Protein AF-0000000087746561 (afdb_homodimer)

Sequence (264 aa):
MKYSIEQRKELARRLRAEGRNCCQSVAMAFDDVTGLDGETVGRLAEGFGSGFGGRQEVCGAVSGTTMICGVAYAGMDRKDIYGKVKAAMGAFEQLEGSCSCRDLKGPGRKPCLELITDAVEILHRQLEADGRMKYSIEQRKELARRLRAEGRNCCQSVAMAFDDVTGLDGETVGRLAEGFGSGFGGRQEVCGAVSGTTMICGVAYAGMDRKDIYGKVKAAMGAFEQLEGSCSCRDLKGPGRKPCLELITDAVEILHRQLEADGR

Foldseek 3Di:
DPDDLVRLLVQLVVCVVVPQALLLSQQLSCCVQQVDDSVVSRVVLRCQHLHRNVPQAFHSLLVNLLVSLCRNVPPDDPVVSVVLSCQLLVVLCVVQVDRGRVVQPDPPHDDSSVSSSVSNNSSVVSSVVVVD/DPDDLVRLLVQLVVCVVVPQALLLSQQLSCCVQQVDDSVVSRVVLRCQHLHRNVPQAFHSLLVNLLVSLCRNVPPDDPVVSVVLSCQLLVVLCVVQVDRGRVVQPDPPHDDSSVSSSVSNNSSVVSSVVVVD

Secondary structure (DSSP, 8-state):
--S-HHHHHHHHHHHHHTT--HHHHHHHTTHHHH---HHHHHHHHGGGTTSSTTS--B-HHHHHHHHHHHHHTTTS-HHHHHHHHHHHHHHHHHHHS-SBHHHHTSTTPPPHHHHHHHHHHHHHHHHHHTT-/--S-HHHHHHHHHHHHHTT--HHHHHHHTTHHHH---HHHHHHHHGGGTTSSTTS--B-HHHHHHHHHHHHHTTTS-HHHHHHHHHHHHHHHHHHHS-SBHHHHTSTTPPPHHHHHHHHHHHHHHHHHHTT-

Structure (mmCIF, N/CA/C/O backbone):
data_AF-0000000087746561-model_v1
#
loop_
_entity.id
_entity.type
_entity.pdbx_description
1 polymer 'C_GCAxxG_C_C family protein'
#
loop_
_atom_site.group_PDB
_atom_site.id
_atom_site.type_symbol
_atom_site.label_atom_id
_atom_site.label_alt_id
_atom_site.label_comp_id
_atom_site.label_asym_id
_atom_site.label_entity_id
_atom_site.label_seq_id
_atom_site.pdbx_PDB_ins_code
_atom_site.Cartn_x
_atom_site.Cartn_y
_atom_site.Cartn_z
_atom_site.occupancy
_atom_site.B_iso_or_equiv
_atom_site.auth_seq_id
_atom_site.auth_comp_id
_atom_site.auth_asym_id
_atom_site.auth_atom_id
_atom_site.pdbx_PDB_model_num
ATOM 1 N N . MET A 1 1 ? 8.812 -22.344 1.619 1 88.44 1 MET A N 1
ATOM 2 C CA . MET A 1 1 ? 7.445 -21.875 1.815 1 88.44 1 MET A CA 1
ATOM 3 C C . MET A 1 1 ? 6.516 -23.031 2.16 1 88.44 1 MET A C 1
ATOM 5 O O . MET A 1 1 ? 6.652 -24.125 1.614 1 88.44 1 MET A O 1
ATOM 9 N N . LYS A 1 2 ? 5.59 -22.719 3.055 1 92.94 2 LYS A N 1
ATOM 10 C CA . LYS A 1 2 ? 4.715 -23.719 3.654 1 92.94 2 LYS A CA 1
ATOM 11 C C . LYS A 1 2 ? 3.615 -24.141 2.686 1 92.94 2 LYS A C 1
ATOM 13 O O . LYS A 1 2 ? 3.133 -25.281 2.736 1 92.94 2 LYS A O 1
ATOM 18 N N . TYR A 1 3 ? 3.283 -23.328 1.756 1 97.12 3 TYR A N 1
ATOM 19 C CA . TYR A 1 3 ? 2.107 -23.547 0.92 1 97.12 3 TYR A CA 1
ATOM 20 C C . TYR A 1 3 ? 2.496 -23.656 -0.548 1 97.12 3 TYR A C 1
ATOM 22 O O . TYR A 1 3 ? 3.393 -22.953 -1.019 1 97.12 3 TYR A O 1
ATOM 30 N N . SER A 1 4 ? 1.84 -24.609 -1.217 1 97.94 4 SER A N 1
ATOM 31 C CA . SER A 1 4 ? 1.933 -24.625 -2.674 1 97.94 4 SER A CA 1
ATOM 32 C C . SER A 1 4 ? 1.215 -23.422 -3.279 1 97.94 4 SER A C 1
ATOM 34 O O . SER A 1 4 ? 0.51 -22.688 -2.578 1 97.94 4 SER A O 1
ATOM 36 N N . ILE A 1 5 ? 1.445 -23.266 -4.59 1 98.62 5 ILE A N 1
ATOM 37 C CA . ILE A 1 5 ? 0.766 -22.188 -5.301 1 98.62 5 ILE A CA 1
ATOM 38 C C . ILE A 1 5 ? -0.746 -22.375 -5.184 1 98.62 5 ILE A C 1
ATOM 40 O O . ILE A 1 5 ? -1.468 -21.422 -4.871 1 98.62 5 ILE A O 1
ATOM 44 N N . GLU A 1 6 ? -1.213 -23.578 -5.355 1 98.5 6 GLU A N 1
ATOM 45 C CA . GLU A 1 6 ? -2.65 -23.812 -5.344 1 98.5 6 GLU A CA 1
ATOM 46 C C . GLU A 1 6 ? -3.234 -23.609 -3.947 1 98.5 6 GLU A C 1
ATOM 48 O O . GLU A 1 6 ? -4.352 -23.109 -3.805 1 98.5 6 GLU A O 1
ATOM 53 N N . GLN A 1 7 ? -2.549 -24.031 -2.92 1 98.62 7 GLN A N 1
ATOM 54 C CA . GLN A 1 7 ? -3 -23.828 -1.55 1 98.62 7 GLN A CA 1
ATOM 55 C C . GLN A 1 7 ? -3.107 -22.328 -1.233 1 98.62 7 GLN A C 1
ATOM 57 O O . GLN A 1 7 ? -4.047 -21.906 -0.56 1 98.62 7 GLN A O 1
ATOM 62 N N . ARG A 1 8 ? -2.166 -21.578 -1.716 1 98.56 8 ARG A N 1
ATOM 63 C CA . ARG A 1 8 ? -2.168 -20.141 -1.49 1 98.56 8 ARG A CA 1
ATOM 64 C C . ARG A 1 8 ? -3.314 -19.469 -2.242 1 98.56 8 ARG A C 1
ATOM 66 O O . ARG A 1 8 ? -3.961 -18.562 -1.716 1 98.56 8 ARG A O 1
ATOM 73 N N . LYS A 1 9 ? -3.482 -19.875 -3.486 1 98.88 9 LYS A N 1
ATOM 74 C CA . LYS A 1 9 ? -4.613 -19.375 -4.258 1 98.88 9 LYS A CA 1
ATOM 75 C C . LYS A 1 9 ? -5.934 -19.672 -3.555 1 98.88 9 LYS A C 1
ATOM 77 O O . LYS A 1 9 ? -6.832 -18.828 -3.527 1 98.88 9 LYS A O 1
ATOM 82 N N . GLU A 1 10 ? -6.055 -20.875 -2.994 1 98.81 10 GLU A N 1
ATOM 83 C CA . GLU A 1 10 ? -7.273 -21.25 -2.287 1 98.81 10 GLU A CA 1
ATOM 84 C C . GLU A 1 10 ? -7.492 -20.375 -1.056 1 98.81 10 GLU A C 1
ATOM 86 O O . GLU A 1 10 ? -8.625 -19.984 -0.759 1 98.81 10 GLU A O 1
ATOM 91 N N . LEU A 1 11 ? -6.418 -20.141 -0.337 1 98.62 11 LEU A N 1
ATOM 92 C CA . LEU A 1 11 ? -6.516 -19.234 0.804 1 98.62 11 LEU A CA 1
ATOM 93 C C . LEU A 1 11 ? -6.984 -17.859 0.364 1 98.62 11 LEU A C 1
ATOM 95 O O . LEU A 1 11 ? -7.855 -17.25 0.998 1 98.62 11 LEU A O 1
ATOM 99 N N . ALA A 1 12 ? -6.43 -17.328 -0.741 1 98.88 12 ALA A N 1
ATOM 100 C CA . ALA A 1 12 ? -6.82 -16.016 -1.251 1 98.88 12 ALA A CA 1
ATOM 101 C C . ALA A 1 12 ? -8.289 -16 -1.662 1 98.88 12 ALA A C 1
ATOM 103 O O . ALA A 1 12 ? -9 -15.023 -1.413 1 98.88 12 ALA A O 1
ATOM 104 N N . ARG A 1 13 ? -8.742 -17.094 -2.299 1 98.88 13 ARG A N 1
ATOM 105 C CA . ARG A 1 13 ? -10.141 -17.219 -2.684 1 98.88 13 ARG A CA 1
ATOM 106 C C . ARG A 1 13 ? -11.047 -17.188 -1.459 1 98.88 13 ARG A C 1
ATOM 108 O O . ARG A 1 13 ? -12.109 -16.562 -1.473 1 98.88 13 ARG A O 1
ATOM 115 N N . ARG A 1 14 ? -10.68 -17.922 -0.422 1 98.81 14 ARG A N 1
ATOM 116 C CA . ARG A 1 14 ? -11.461 -17.969 0.808 1 98.81 14 ARG A CA 1
ATOM 117 C C . ARG A 1 14 ? -11.531 -16.594 1.469 1 98.81 14 ARG A C 1
ATOM 119 O O . ARG A 1 14 ? -12.602 -16.172 1.917 1 98.81 14 ARG A O 1
ATOM 126 N N . LEU A 1 15 ? -10.43 -15.922 1.504 1 98.81 15 LEU A N 1
ATOM 127 C CA . LEU A 1 15 ? -10.383 -14.586 2.078 1 98.81 15 LEU A CA 1
ATOM 128 C C . LEU A 1 15 ? -11.305 -13.633 1.322 1 98.81 15 LEU A C 1
ATOM 130 O O . LEU A 1 15 ? -12.062 -12.883 1.935 1 98.81 15 LEU A O 1
ATOM 134 N N . ARG A 1 16 ? -11.227 -13.766 -0.029 1 98.88 16 ARG A N 1
ATOM 135 C CA . ARG A 1 16 ? -12.102 -12.945 -0.864 1 98.88 16 ARG A CA 1
ATOM 136 C C . ARG A 1 16 ? -13.57 -13.266 -0.6 1 98.88 16 ARG A C 1
ATOM 138 O O . ARG A 1 16 ? -14.398 -12.359 -0.502 1 98.88 16 ARG A O 1
ATOM 145 N N . ALA A 1 17 ? -13.867 -14.492 -0.424 1 98.69 17 ALA A N 1
ATOM 146 C CA . ALA A 1 17 ? -15.234 -14.938 -0.16 1 98.69 17 ALA A CA 1
ATOM 147 C C . ALA A 1 17 ? -15.711 -14.461 1.209 1 98.69 17 ALA A C 1
ATOM 149 O O . ALA A 1 17 ? -16.906 -14.211 1.407 1 98.69 17 ALA A O 1
ATOM 150 N N . GLU A 1 18 ? -14.82 -14.289 2.1 1 98.25 18 GLU A N 1
ATOM 151 C CA . GLU A 1 18 ? -15.133 -13.859 3.459 1 98.25 18 GLU A CA 1
ATOM 152 C C . GLU A 1 18 ? -15.242 -12.336 3.543 1 98.25 18 GLU A C 1
ATOM 154 O O . GLU A 1 18 ? -15.445 -11.781 4.625 1 98.25 18 GLU A O 1
ATOM 159 N N . GLY A 1 19 ? -14.969 -11.641 2.455 1 97.94 19 GLY A N 1
ATOM 160 C CA . GLY A 1 19 ? -15.227 -10.211 2.42 1 97.94 19 GLY A CA 1
ATOM 161 C C . GLY A 1 19 ? -13.961 -9.375 2.357 1 97.94 19 GLY A C 1
ATOM 162 O O . GLY A 1 19 ? -14.023 -8.141 2.344 1 97.94 19 GLY A O 1
ATOM 163 N N . ARG A 1 20 ? -12.82 -10.016 2.256 1 98.69 20 ARG A N 1
ATOM 164 C CA . ARG A 1 20 ? -11.57 -9.273 2.121 1 98.69 20 ARG A CA 1
ATOM 165 C C . ARG A 1 20 ? -11.422 -8.711 0.71 1 98.69 20 ARG A C 1
ATOM 167 O O . ARG A 1 20 ? -11.883 -9.32 -0.258 1 98.69 20 ARG A O 1
ATOM 174 N N . ASN A 1 21 ? -10.828 -7.512 0.591 1 98.75 21 ASN A N 1
ATOM 175 C CA . ASN A 1 21 ? -10.617 -6.945 -0.737 1 98.75 21 ASN A CA 1
ATOM 176 C C . ASN A 1 21 ? -9.406 -7.566 -1.427 1 98.75 21 ASN A C 1
ATOM 178 O O . ASN A 1 21 ? -8.773 -8.469 -0.882 1 98.75 21 ASN A O 1
ATOM 182 N N . CYS A 1 22 ? -9.141 -7.086 -2.621 1 98.88 22 CYS A N 1
ATOM 183 C CA . CYS A 1 22 ? -8.102 -7.668 -3.465 1 98.88 22 CYS A CA 1
ATOM 184 C C . CYS A 1 22 ? -6.73 -7.551 -2.807 1 98.88 22 CYS A C 1
ATOM 186 O O . CYS A 1 22 ? -5.941 -8.492 -2.834 1 98.88 22 CYS A O 1
ATOM 188 N N . CYS A 1 23 ? -6.363 -6.426 -2.256 1 98.94 23 CYS A N 1
ATOM 189 C CA . CYS A 1 23 ? -5.074 -6.246 -1.596 1 98.94 23 CYS A CA 1
ATOM 190 C C . CYS A 1 23 ? -4.957 -7.156 -0.376 1 98.94 23 CYS A C 1
ATOM 192 O O . CYS A 1 23 ? -3.943 -7.832 -0.197 1 98.94 23 CYS A O 1
ATOM 194 N N . GLN A 1 24 ? -5.992 -7.164 0.502 1 98.88 24 GLN A N 1
ATOM 195 C CA . GLN A 1 24 ? -6.031 -8.016 1.687 1 98.88 24 GLN A CA 1
ATOM 196 C C . GLN A 1 24 ? -5.863 -9.484 1.314 1 98.88 24 GLN A C 1
ATOM 198 O O . GLN A 1 24 ? -5.066 -10.203 1.925 1 98.88 24 GLN A O 1
ATOM 203 N N . SER A 1 25 ? -6.59 -9.891 0.298 1 98.94 25 SER A N 1
ATOM 204 C CA . SER A 1 25 ? -6.598 -11.297 -0.098 1 98.94 25 SER A CA 1
ATOM 205 C C . SER A 1 25 ? -5.207 -11.766 -0.509 1 98.94 25 SER A C 1
ATOM 207 O O . SER A 1 25 ? -4.777 -12.859 -0.132 1 98.94 25 SER A O 1
ATOM 209 N N . VAL A 1 26 ? -4.484 -10.93 -1.229 1 98.94 26 VAL A N 1
ATOM 210 C CA . VAL A 1 26 ? -3.137 -11.289 -1.653 1 98.94 26 VAL A CA 1
ATOM 211 C C . VAL A 1 26 ? -2.188 -11.242 -0.457 1 98.94 26 VAL A C 1
ATOM 213 O O . VAL A 1 26 ? -1.485 -12.211 -0.175 1 98.94 26 VAL A O 1
ATOM 216 N N . ALA A 1 27 ? -2.182 -10.156 0.275 1 98.94 27 ALA A N 1
ATOM 217 C CA . ALA A 1 27 ? -1.201 -9.953 1.339 1 98.94 27 ALA A CA 1
ATOM 218 C C . ALA A 1 27 ? -1.35 -11.016 2.428 1 98.94 27 ALA A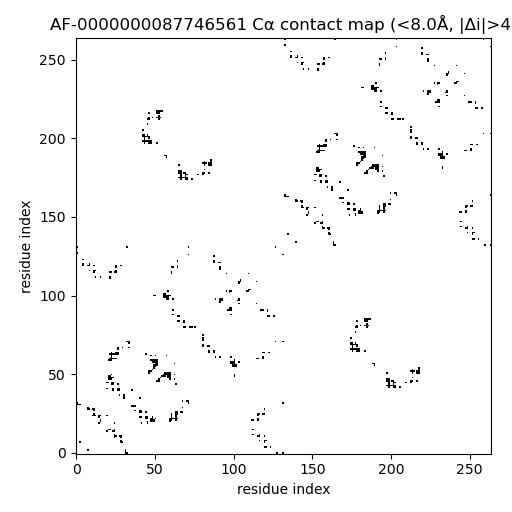 C 1
ATOM 220 O O . ALA A 1 27 ? -0.357 -11.578 2.891 1 98.94 27 ALA A O 1
ATOM 221 N N . MET A 1 28 ? -2.578 -11.32 2.793 1 98.75 28 MET A N 1
ATOM 222 C CA . MET A 1 28 ? -2.838 -12.242 3.896 1 98.75 28 MET A CA 1
ATOM 223 C C . MET A 1 28 ? -2.594 -13.68 3.471 1 98.75 28 MET A C 1
ATOM 225 O O . MET A 1 28 ? -2.443 -14.57 4.316 1 98.75 28 MET A O 1
ATOM 229 N N . ALA A 1 29 ? -2.537 -13.922 2.182 1 98.75 29 ALA A N 1
ATOM 230 C CA . ALA A 1 29 ? -2.287 -15.273 1.677 1 98.75 29 ALA A CA 1
ATOM 231 C C . ALA A 1 29 ? -0.814 -15.648 1.823 1 98.75 29 ALA A C 1
ATOM 233 O O . ALA A 1 29 ? -0.433 -16.797 1.578 1 98.75 29 ALA A O 1
ATOM 234 N N . PHE A 1 30 ? 0.018 -14.719 2.252 1 98.56 30 PHE A N 1
ATOM 235 C CA . PHE A 1 30 ? 1.444 -14.977 2.414 1 98.56 30 PHE A CA 1
ATOM 236 C C . PHE A 1 30 ? 1.845 -14.891 3.883 1 98.56 30 PHE A C 1
ATOM 238 O O . PHE A 1 30 ? 2.943 -14.438 4.207 1 98.56 30 PHE A O 1
ATOM 245 N N . ASP A 1 31 ? 0.984 -15.305 4.773 1 96.44 31 ASP A N 1
ATOM 246 C CA . ASP A 1 31 ? 1.188 -15.25 6.215 1 96.44 31 ASP A CA 1
ATOM 247 C C . ASP A 1 31 ? 2.416 -16.062 6.629 1 96.44 31 ASP A C 1
ATOM 249 O O . ASP A 1 31 ? 3.164 -15.648 7.52 1 96.44 31 ASP A O 1
ATOM 253 N N . ASP A 1 32 ? 2.662 -17.156 5.949 1 96.06 32 ASP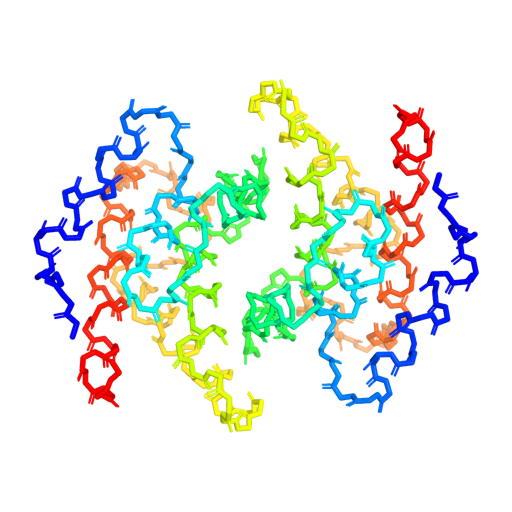 A N 1
ATOM 254 C CA . ASP A 1 32 ? 3.789 -18.031 6.281 1 96.06 32 ASP A CA 1
ATOM 255 C C . ASP A 1 32 ? 5.117 -17.344 5.941 1 96.06 32 ASP A C 1
ATOM 257 O O . ASP A 1 32 ? 6.156 -17.688 6.516 1 96.06 32 ASP A O 1
ATOM 261 N N . VAL A 1 33 ? 5.121 -16.422 5.012 1 95.5 33 VAL A N 1
ATOM 262 C CA . VAL A 1 33 ? 6.324 -15.734 4.551 1 95.5 33 VAL A CA 1
ATOM 263 C C . VAL A 1 33 ? 6.652 -14.578 5.492 1 95.5 33 VAL A C 1
ATOM 265 O O . VAL A 1 33 ? 7.816 -14.336 5.809 1 95.5 33 VAL A O 1
ATOM 268 N N . THR A 1 34 ? 5.59 -13.945 5.996 1 94.62 34 THR A N 1
ATOM 269 C CA . THR A 1 34 ? 5.809 -12.711 6.738 1 94.62 34 THR A CA 1
ATOM 270 C C . THR A 1 34 ? 5.84 -12.977 8.242 1 94.62 34 THR A C 1
ATOM 272 O O . THR A 1 34 ? 6.469 -12.227 8.992 1 94.62 34 THR A O 1
ATOM 275 N N . GLY A 1 35 ? 5.078 -13.961 8.633 1 95.06 35 GLY A N 1
ATOM 276 C CA . GLY A 1 35 ? 4.938 -14.227 10.055 1 95.06 35 GLY A CA 1
ATOM 277 C C . GLY A 1 35 ? 4.133 -13.164 10.789 1 95.06 35 GLY A C 1
ATOM 278 O O . GLY A 1 35 ? 4.168 -13.094 12.016 1 95.06 35 GLY A O 1
ATOM 279 N N . LEU A 1 36 ? 3.482 -12.375 10.07 1 95.94 36 LEU A N 1
ATOM 280 C CA . LEU A 1 36 ? 2.756 -11.266 10.672 1 95.94 36 LEU A CA 1
ATOM 281 C C . LEU A 1 36 ? 1.323 -11.672 11.008 1 95.94 36 LEU A C 1
ATOM 283 O O . LEU A 1 36 ? 0.765 -12.57 10.375 1 95.94 36 LEU A O 1
ATOM 287 N N . ASP A 1 37 ? 0.777 -10.984 11.961 1 95.31 37 ASP A N 1
ATOM 288 C CA . ASP A 1 37 ? -0.624 -11.172 12.328 1 95.31 37 ASP A CA 1
ATOM 289 C C . ASP A 1 37 ? -1.55 -10.773 11.18 1 95.31 37 ASP A C 1
ATOM 291 O O . ASP A 1 37 ? -1.452 -9.664 10.648 1 95.31 37 ASP A O 1
ATOM 295 N N . GLY A 1 38 ? -2.465 -11.641 10.789 1 95.75 38 GLY A N 1
ATOM 296 C CA . GLY A 1 38 ? -3.363 -11.438 9.664 1 95.75 38 GLY A CA 1
ATOM 297 C C . GLY A 1 38 ? -4.246 -10.211 9.82 1 95.75 38 GLY A C 1
ATOM 298 O O . GLY A 1 38 ? -4.508 -9.508 8.844 1 95.75 38 GLY A O 1
ATOM 299 N N . GLU A 1 39 ? -4.688 -9.984 10.992 1 95.56 39 GLU A N 1
ATOM 300 C CA . GLU A 1 39 ? -5.562 -8.836 11.219 1 95.56 39 GLU A CA 1
ATOM 301 C C . GLU A 1 39 ? -4.812 -7.523 11.031 1 95.56 39 GLU A C 1
ATOM 303 O O . GLU A 1 39 ? -5.363 -6.559 10.5 1 95.56 39 GLU A O 1
ATOM 308 N N . THR A 1 40 ? -3.559 -7.484 11.523 1 96.12 40 THR A N 1
ATOM 309 C CA . THR A 1 40 ? -2.723 -6.305 11.328 1 96.12 40 THR A CA 1
ATOM 310 C C . THR A 1 40 ? -2.506 -6.035 9.836 1 96.12 40 THR A C 1
ATOM 312 O O . THR A 1 40 ? -2.723 -4.914 9.367 1 96.12 40 THR A O 1
ATOM 315 N N . VAL A 1 41 ? -2.146 -7.082 9.07 1 98.38 41 VAL A N 1
ATOM 316 C CA . VAL A 1 41 ? -1.925 -6.957 7.633 1 98.38 41 VAL A CA 1
ATOM 317 C C . VAL A 1 41 ? -3.227 -6.559 6.941 1 98.38 41 VAL A C 1
ATOM 319 O O . VAL A 1 41 ? -3.234 -5.688 6.07 1 98.38 41 VAL A O 1
ATOM 322 N N . GLY A 1 42 ? -4.344 -7.18 7.387 1 98.44 42 GLY A N 1
ATOM 323 C CA . GLY A 1 42 ? -5.648 -6.891 6.809 1 98.44 42 GLY A CA 1
ATOM 324 C C . GLY A 1 42 ? -6.066 -5.441 6.973 1 98.44 42 GLY A C 1
ATOM 325 O O . GLY A 1 42 ? -6.586 -4.832 6.035 1 98.44 42 GLY A O 1
ATOM 326 N N . ARG A 1 43 ? -5.824 -4.898 8.156 1 98.12 43 ARG A N 1
ATOM 327 C CA . ARG A 1 43 ? -6.227 -3.518 8.398 1 98.12 43 ARG A CA 1
ATOM 328 C C . ARG A 1 43 ? -5.363 -2.547 7.602 1 98.12 43 ARG A C 1
ATOM 330 O O . ARG A 1 43 ? -5.879 -1.6 7.004 1 98.12 43 ARG A O 1
ATOM 337 N N . LEU A 1 44 ? -4.055 -2.787 7.527 1 98.75 44 LEU A N 1
ATOM 338 C CA . LEU A 1 44 ? -3.146 -1.927 6.777 1 98.75 44 LEU A CA 1
ATOM 339 C C . LEU A 1 44 ? -3.451 -1.985 5.281 1 98.75 44 LEU A C 1
ATOM 341 O O . LEU A 1 44 ? -3.232 -1.01 4.562 1 98.75 44 LEU A O 1
ATOM 345 N N . ALA A 1 45 ? -4.023 -3.078 4.816 1 98.88 45 ALA A N 1
ATOM 346 C CA . ALA A 1 45 ? -4.273 -3.318 3.395 1 98.88 45 ALA A CA 1
ATOM 347 C C . ALA A 1 45 ? -5.68 -2.879 3.002 1 98.88 45 ALA A C 1
ATOM 349 O O . ALA A 1 45 ? -5.992 -2.764 1.815 1 98.88 45 ALA A O 1
ATOM 350 N N . GLU A 1 46 ? -6.512 -2.615 3.941 1 98.88 46 GLU A N 1
ATOM 351 C CA . GLU A 1 46 ? -7.953 -2.508 3.717 1 98.88 46 GLU A CA 1
ATOM 352 C C . GLU A 1 46 ? -8.281 -1.347 2.783 1 98.88 46 GLU A C 1
ATOM 354 O O . GLU A 1 46 ? -9.188 -1.445 1.954 1 98.88 46 GLU A O 1
ATOM 359 N N . GLY A 1 47 ? -7.535 -0.281 2.852 1 98.88 47 GLY A N 1
ATOM 360 C CA . GLY A 1 47 ? -7.836 0.91 2.07 1 98.88 47 GLY A CA 1
ATOM 361 C C . GLY A 1 47 ? -7.453 0.774 0.608 1 98.88 47 GLY A C 1
ATOM 362 O O . GLY A 1 47 ? -7.855 1.591 -0.222 1 98.88 47 GLY A O 1
ATOM 363 N N . PHE A 1 48 ? -6.781 -0.243 0.218 1 98.94 48 PHE A N 1
ATOM 364 C CA . PHE A 1 48 ? -6.184 -0.347 -1.108 1 98.94 48 PHE A CA 1
ATOM 365 C C . PHE A 1 48 ? -7.148 -1.008 -2.086 1 98.94 48 PHE A C 1
ATOM 367 O O . PHE A 1 48 ? -6.879 -1.069 -3.287 1 98.94 48 PHE A O 1
ATOM 374 N N . GLY A 1 49 ? -8.297 -1.529 -1.628 1 98.75 49 GLY A N 1
ATOM 375 C CA . GLY A 1 49 ? -9.234 -2.244 -2.479 1 98.75 49 GLY A CA 1
ATOM 376 C C . GLY A 1 49 ? -9.758 -1.405 -3.629 1 98.75 49 GLY A C 1
ATOM 377 O O . GLY A 1 49 ? -9.898 -0.187 -3.502 1 98.75 49 GLY A O 1
ATOM 378 N N . SER A 1 50 ? -10.023 -2.133 -4.629 1 98.75 50 SER A N 1
ATOM 379 C CA . SER A 1 50 ? -10.562 -1.48 -5.82 1 98.75 50 SER A CA 1
ATOM 380 C C . SER A 1 50 ? -9.641 -0.366 -6.305 1 98.75 50 SER A C 1
ATOM 382 O O . SER A 1 50 ? -10.109 0.667 -6.785 1 98.75 50 SER A O 1
ATOM 384 N N . GLY A 1 51 ? -8.5 -0.634 -5.809 1 74.75 51 GLY A N 1
ATOM 385 C CA . GLY A 1 51 ? -7.227 0.051 -5.973 1 74.75 51 GLY A CA 1
ATOM 386 C C . GLY A 1 51 ? -7.367 1.559 -6.062 1 74.75 51 GLY A C 1
ATOM 387 O O . GLY A 1 51 ? -7.719 2.094 -7.117 1 74.75 51 GLY A O 1
ATOM 388 N N . PHE A 1 52 ? -6.945 1.881 -5.039 1 82.38 52 PHE A N 1
ATOM 389 C CA . PHE A 1 52 ? -6.988 2.75 -3.867 1 82.38 52 PHE A CA 1
ATOM 390 C C . PHE A 1 52 ? -8.242 3.619 -3.883 1 82.38 52 PHE A C 1
ATOM 392 O O . PHE A 1 52 ? -8.648 4.105 -4.938 1 82.38 52 PHE A O 1
ATOM 399 N N . GLY A 1 53 ? -9.469 2.57 -3.176 1 72.94 53 GLY A N 1
ATOM 400 C CA . GLY A 1 53 ? -10.797 2.592 -2.58 1 72.94 53 GLY A CA 1
ATOM 401 C C . GLY A 1 53 ? -11.82 3.336 -3.422 1 72.94 53 GLY A C 1
ATOM 402 O O . GLY A 1 53 ? -13.023 3.184 -3.221 1 72.94 53 GLY A O 1
ATOM 403 N N . GLY A 1 54 ? -11.57 2.777 -4.496 1 98.19 54 GLY A N 1
ATOM 404 C CA . GLY A 1 54 ? -12.531 2.973 -5.57 1 98.19 54 GLY A CA 1
ATOM 405 C C . GLY A 1 54 ? -12.102 4.023 -6.574 1 98.19 54 GLY A C 1
ATOM 406 O O . GLY A 1 54 ? -12.828 4.32 -7.523 1 98.19 54 GLY A O 1
ATOM 407 N N . ARG A 1 55 ? -10.828 4.34 -6.559 1 98.69 55 ARG A N 1
ATOM 408 C CA . ARG A 1 55 ? -10.305 5.352 -7.473 1 98.69 55 ARG A CA 1
ATOM 409 C C . ARG A 1 55 ? -9.758 4.707 -8.742 1 98.69 55 ARG A C 1
ATOM 411 O O . ARG A 1 55 ? -9.383 5.406 -9.688 1 98.69 55 ARG A O 1
ATOM 418 N N . GLN A 1 56 ? -9.648 3.416 -8.703 1 98.62 56 GLN A N 1
ATOM 419 C CA . GLN A 1 56 ? -9.234 2.617 -9.852 1 98.62 56 GLN A CA 1
ATOM 420 C C . GLN A 1 56 ? -7.832 3 -10.312 1 98.62 56 GLN A C 1
ATOM 422 O O . GLN A 1 56 ? -7.578 3.125 -11.516 1 98.62 56 GLN A O 1
ATOM 427 N N . GLU A 1 57 ? -7.004 3.27 -9.328 1 98.69 57 GLU A N 1
ATOM 428 C CA . GLU A 1 57 ? -5.578 3.467 -9.578 1 98.69 57 GLU A CA 1
ATOM 429 C C . GLU A 1 57 ? -4.852 2.133 -9.719 1 98.69 57 GLU A C 1
ATOM 431 O O . GLU A 1 57 ? -5.316 1.239 -10.43 1 98.69 57 GLU A O 1
ATOM 436 N N . VAL A 1 58 ? -3.684 1.985 -9.062 1 98.94 58 VAL A N 1
ATOM 437 C CA . VAL A 1 58 ? -2.988 0.706 -9.141 1 98.94 58 VAL A CA 1
ATOM 438 C C . VAL A 1 58 ? -3.842 -0.388 -8.5 1 98.94 58 VAL A C 1
ATOM 440 O O . VAL A 1 58 ? -4.43 -0.183 -7.441 1 98.94 58 VAL A O 1
ATOM 443 N N . CYS A 1 59 ? -3.93 -1.491 -9.211 1 98.94 59 CYS A N 1
ATOM 444 C CA . CYS A 1 59 ? -4.723 -2.635 -8.773 1 98.94 59 CYS A CA 1
ATOM 445 C C . CYS A 1 59 ? -4.348 -3.047 -7.352 1 98.94 59 CYS A C 1
ATOM 447 O O . CYS A 1 59 ? -3.164 -3.172 -7.031 1 98.94 59 CYS A O 1
ATOM 449 N N . GLY A 1 60 ? -5.348 -3.383 -6.465 1 98.94 60 GLY A N 1
ATOM 450 C CA . GLY A 1 60 ? -5.105 -3.805 -5.094 1 98.94 60 GLY A CA 1
ATOM 451 C C . GLY A 1 60 ? -4.293 -5.082 -4.996 1 98.94 60 GLY A C 1
ATOM 452 O O . GLY A 1 60 ? -3.5 -5.25 -4.07 1 98.94 60 GLY A O 1
ATOM 453 N N . ALA A 1 61 ? -4.508 -6.02 -5.898 1 98.94 61 ALA A N 1
ATOM 454 C CA . ALA A 1 61 ? -3.719 -7.25 -5.902 1 98.94 61 ALA A CA 1
ATOM 455 C C . ALA A 1 61 ? -2.232 -6.949 -6.059 1 98.94 61 ALA A C 1
ATOM 457 O O . ALA A 1 61 ? -1.394 -7.574 -5.406 1 98.94 61 ALA A O 1
ATOM 458 N N . VAL A 1 62 ? -1.922 -5.965 -6.879 1 99 62 VAL A N 1
ATOM 459 C CA . VAL A 1 62 ? -0.543 -5.543 -7.098 1 99 62 VAL A CA 1
ATOM 460 C C . VAL A 1 62 ? -0.005 -4.867 -5.836 1 99 62 VAL A C 1
ATOM 462 O O . VAL A 1 62 ? 1.134 -5.113 -5.43 1 99 62 VAL A O 1
ATOM 465 N N . SER A 1 63 ? -0.834 -4.059 -5.215 1 99 63 SER A N 1
ATOM 466 C CA . SER A 1 63 ? -0.444 -3.422 -3.959 1 99 63 SER A CA 1
ATOM 467 C C . SER A 1 63 ? -0.141 -4.461 -2.885 1 99 63 SER A C 1
ATOM 469 O O . SER A 1 63 ? 0.807 -4.301 -2.111 1 99 63 SER A O 1
ATOM 471 N N . GLY A 1 64 ? -0.931 -5.512 -2.809 1 98.94 64 GLY A N 1
ATOM 472 C CA . GLY A 1 64 ? -0.685 -6.586 -1.861 1 98.94 64 GLY A CA 1
ATOM 473 C C . GLY A 1 64 ? 0.663 -7.258 -2.057 1 98.94 64 GLY A C 1
ATOM 474 O O . GLY A 1 64 ? 1.38 -7.512 -1.087 1 98.94 64 GLY A O 1
ATOM 475 N N . THR A 1 65 ? 1.003 -7.512 -3.344 1 98.94 65 THR A N 1
ATOM 476 C CA . THR A 1 65 ? 2.305 -8.109 -3.619 1 98.94 65 THR A CA 1
ATOM 477 C C . THR A 1 65 ? 3.432 -7.184 -3.178 1 98.94 65 THR A C 1
ATOM 479 O O . THR A 1 65 ? 4.461 -7.641 -2.678 1 98.94 65 THR A O 1
ATOM 482 N N . THR A 1 66 ? 3.227 -5.895 -3.352 1 98.94 66 THR A N 1
ATOM 483 C CA . THR A 1 66 ? 4.219 -4.895 -2.977 1 98.94 66 THR A CA 1
ATOM 484 C C . THR A 1 66 ? 4.453 -4.902 -1.469 1 98.94 66 THR A C 1
ATOM 486 O O . THR A 1 66 ? 5.598 -4.848 -1.012 1 98.94 66 THR A O 1
ATOM 489 N N . MET A 1 67 ? 3.354 -4.996 -0.685 1 98.94 67 MET A N 1
ATOM 490 C CA . MET A 1 67 ? 3.471 -5.09 0.768 1 98.94 67 MET A CA 1
ATOM 491 C C . MET A 1 67 ? 4.32 -6.293 1.171 1 98.94 67 MET A C 1
ATOM 493 O O . MET A 1 67 ? 5.23 -6.168 1.992 1 98.94 67 MET A O 1
ATOM 497 N N . ILE A 1 68 ? 4.078 -7.426 0.548 1 98.88 68 ILE A N 1
ATOM 498 C CA . ILE A 1 68 ? 4.75 -8.664 0.915 1 98.88 68 ILE A CA 1
ATOM 499 C C . ILE A 1 68 ? 6.215 -8.602 0.496 1 98.88 68 ILE A C 1
ATOM 501 O O . ILE A 1 68 ? 7.094 -9.094 1.209 1 98.88 68 ILE A O 1
ATOM 505 N N . CYS A 1 69 ? 6.551 -7.977 -0.658 1 98.81 69 CYS A N 1
ATOM 506 C CA . CYS A 1 69 ? 7.941 -7.789 -1.056 1 98.81 69 CYS A CA 1
ATOM 507 C C . CYS A 1 69 ? 8.727 -7.051 0.024 1 98.81 69 CYS A C 1
ATOM 509 O O . CYS A 1 69 ? 9.859 -7.414 0.333 1 98.81 69 CYS A O 1
ATOM 511 N N . GLY A 1 70 ? 8.078 -6.035 0.616 1 98.62 70 GLY A N 1
ATOM 512 C CA . GLY A 1 70 ? 8.742 -5.27 1.657 1 98.62 70 GLY A CA 1
ATOM 513 C C . GLY A 1 70 ? 9.164 -6.117 2.842 1 98.62 70 GLY A C 1
ATOM 514 O O . GLY A 1 70 ? 10.203 -5.859 3.453 1 98.62 70 GLY A O 1
ATOM 515 N N . VAL A 1 71 ? 8.398 -7.078 3.203 1 98.5 71 VAL A N 1
ATOM 516 C CA . VAL A 1 71 ? 8.68 -7.938 4.352 1 98.5 71 VAL A CA 1
ATOM 517 C C . VAL A 1 71 ? 9.609 -9.07 3.932 1 98.5 71 VAL A C 1
ATOM 519 O O . VAL A 1 71 ? 10.602 -9.352 4.609 1 98.5 71 VAL A O 1
ATOM 522 N N . ALA A 1 72 ? 9.344 -9.703 2.799 1 98.31 72 ALA A N 1
ATOM 523 C CA . ALA A 1 72 ? 10.047 -10.906 2.361 1 98.31 72 ALA A CA 1
ATOM 524 C C . ALA A 1 72 ? 11.508 -10.602 2.047 1 98.31 72 ALA A C 1
ATOM 526 O O . ALA A 1 72 ? 12.367 -11.469 2.189 1 98.31 72 ALA A O 1
ATOM 527 N N . TYR A 1 73 ? 11.789 -9.344 1.678 1 98.31 73 TYR A N 1
ATOM 528 C CA . TYR A 1 73 ? 13.148 -9.016 1.253 1 98.31 73 TYR A CA 1
ATOM 529 C C . TYR A 1 73 ? 13.812 -8.078 2.248 1 98.31 73 TYR A C 1
ATOM 531 O O . TYR A 1 73 ? 14.836 -7.453 1.935 1 98.31 73 TYR A O 1
ATOM 539 N N . ALA A 1 74 ? 13.164 -7.996 3.402 1 96.56 74 ALA A N 1
ATOM 540 C CA . ALA A 1 74 ? 13.766 -7.176 4.453 1 96.56 74 ALA A CA 1
ATOM 541 C C . ALA A 1 74 ? 15.234 -7.531 4.66 1 96.56 74 ALA A C 1
ATOM 543 O O . ALA A 1 74 ? 15.594 -8.711 4.668 1 96.56 74 ALA A O 1
ATOM 544 N N . GLY A 1 75 ? 16.125 -6.449 4.801 1 95.12 75 GLY A N 1
ATOM 545 C CA . GLY A 1 75 ? 17.547 -6.652 4.977 1 95.12 75 GLY A CA 1
ATOM 546 C C . GLY A 1 75 ? 18.359 -6.309 3.74 1 95.12 75 GLY A C 1
ATOM 547 O O . GLY A 1 75 ? 19.562 -6.043 3.832 1 95.12 75 GLY A O 1
ATOM 548 N N . MET A 1 76 ? 17.688 -6.34 2.545 1 97.5 76 MET A N 1
ATOM 549 C CA . MET A 1 76 ? 18.344 -5.875 1.325 1 97.5 76 MET A CA 1
ATOM 550 C C . MET A 1 76 ? 18.406 -4.352 1.287 1 97.5 76 MET A C 1
ATOM 552 O O . MET A 1 76 ? 17.688 -3.68 2.029 1 97.5 76 MET A O 1
ATOM 556 N N . ASP A 1 77 ? 19.25 -3.854 0.447 1 97.5 77 ASP A N 1
ATOM 557 C CA . ASP A 1 77 ? 19.219 -2.406 0.253 1 97.5 77 ASP A CA 1
ATOM 558 C C . ASP A 1 77 ? 17.969 -1.976 -0.513 1 97.5 77 ASP A C 1
ATOM 560 O O . ASP A 1 77 ? 17.375 -2.775 -1.234 1 97.5 77 ASP A O 1
ATOM 564 N N . ARG A 1 78 ? 17.672 -0.785 -0.363 1 97.69 78 ARG A N 1
ATOM 565 C CA . ARG A 1 78 ? 16.422 -0.23 -0.893 1 97.69 78 ARG A CA 1
ATOM 566 C C . ARG A 1 78 ? 16.328 -0.434 -2.402 1 97.69 78 ARG A C 1
ATOM 568 O O . ARG A 1 78 ? 15.273 -0.799 -2.922 1 97.69 78 ARG A O 1
ATOM 575 N N . LYS A 1 79 ? 17.422 -0.214 -3.057 1 98.06 79 LYS A N 1
ATOM 576 C CA . LYS A 1 79 ? 17.453 -0.363 -4.508 1 98.06 79 LYS A CA 1
ATOM 577 C C . LYS A 1 79 ? 17.078 -1.782 -4.922 1 98.06 79 LYS A C 1
ATOM 579 O O . LYS A 1 79 ? 16.359 -1.977 -5.902 1 98.06 79 LYS A O 1
ATOM 584 N N . ASP A 1 80 ? 17.578 -2.781 -4.18 1 98.69 80 ASP A N 1
ATOM 585 C CA . ASP A 1 80 ? 17.281 -4.18 -4.492 1 98.69 80 ASP A CA 1
ATOM 586 C C . ASP A 1 80 ? 15.828 -4.52 -4.191 1 98.69 80 ASP A C 1
ATOM 588 O O . ASP A 1 80 ? 15.188 -5.25 -4.953 1 98.69 80 ASP A O 1
ATOM 592 N N . ILE A 1 81 ? 15.297 -3.979 -3.129 1 98.81 81 ILE A N 1
ATOM 593 C CA . ILE A 1 81 ? 13.891 -4.211 -2.801 1 98.81 81 ILE A CA 1
ATOM 594 C C . ILE A 1 81 ? 13 -3.617 -3.891 1 98.81 81 ILE A C 1
ATOM 596 O O . ILE A 1 81 ? 12.039 -4.254 -4.328 1 98.81 81 ILE A O 1
ATOM 600 N N . TYR A 1 82 ? 13.375 -2.406 -4.359 1 98.88 82 TYR A N 1
ATOM 601 C CA . TYR A 1 82 ? 12.633 -1.777 -5.445 1 98.88 82 TYR A CA 1
ATOM 602 C C . TYR A 1 82 ? 12.688 -2.629 -6.707 1 98.88 82 TYR A C 1
ATOM 604 O O . TYR A 1 82 ? 11.688 -2.744 -7.43 1 98.88 82 TYR A O 1
ATOM 612 N N . GLY A 1 83 ? 13.875 -3.225 -6.914 1 98.94 83 GLY A N 1
ATOM 613 C CA . GLY A 1 83 ? 13.992 -4.133 -8.039 1 98.94 83 GLY A CA 1
ATOM 614 C C . GLY A 1 83 ? 13.039 -5.312 -7.957 1 98.94 83 GLY A C 1
ATOM 615 O O . GLY A 1 83 ? 12.453 -5.715 -8.961 1 98.94 83 GLY A O 1
ATOM 616 N N . LYS A 1 84 ? 12.867 -5.887 -6.766 1 98.94 84 LYS A N 1
ATOM 617 C CA . LYS A 1 84 ? 11.969 -7.023 -6.566 1 98.94 84 LYS A CA 1
ATOM 618 C C . LYS A 1 84 ? 10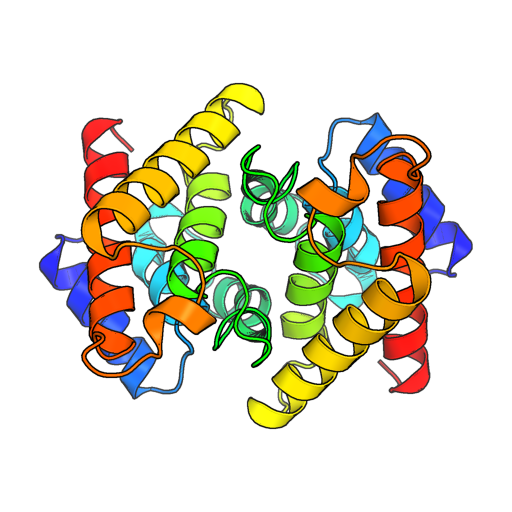.516 -6.609 -6.746 1 98.94 84 LYS A C 1
ATOM 620 O O . LYS A 1 84 ? 9.719 -7.352 -7.328 1 98.94 84 LYS A O 1
ATOM 625 N N . VAL A 1 85 ? 10.156 -5.422 -6.316 1 98.94 85 VAL A N 1
ATOM 626 C CA . VAL A 1 85 ? 8.812 -4.879 -6.496 1 98.94 85 VAL A CA 1
ATOM 627 C C . VAL A 1 85 ? 8.523 -4.695 -7.984 1 98.94 85 VAL A C 1
ATOM 629 O O . VAL A 1 85 ? 7.484 -5.125 -8.477 1 98.94 85 VAL A O 1
ATOM 632 N N . LYS A 1 86 ? 9.484 -4.141 -8.711 1 98.94 86 LYS A N 1
ATOM 633 C CA . LYS A 1 86 ? 9.32 -3.895 -10.141 1 98.94 86 LYS A CA 1
ATOM 634 C C . LYS A 1 86 ? 9.203 -5.207 -10.914 1 98.94 86 LYS A C 1
ATOM 636 O O . LYS A 1 86 ? 8.477 -5.285 -11.898 1 98.94 86 LYS A O 1
ATOM 641 N N . ALA A 1 87 ? 9.938 -6.207 -10.453 1 98.94 87 ALA A N 1
ATOM 642 C CA . ALA A 1 87 ? 9.859 -7.512 -11.109 1 98.94 87 ALA A CA 1
ATOM 643 C C . ALA A 1 87 ? 8.461 -8.109 -10.969 1 98.94 87 ALA A C 1
ATOM 645 O O . ALA A 1 87 ? 7.895 -8.617 -11.938 1 98.94 87 ALA A O 1
ATOM 646 N N . ALA A 1 88 ? 7.867 -8.062 -9.805 1 98.94 88 ALA A N 1
ATOM 647 C CA . ALA A 1 88 ? 6.527 -8.594 -9.578 1 98.94 88 ALA A CA 1
ATOM 648 C C . ALA A 1 88 ? 5.484 -7.809 -10.359 1 98.94 88 ALA A C 1
ATOM 650 O O . ALA A 1 88 ? 4.613 -8.391 -11.008 1 98.94 88 ALA A O 1
ATOM 651 N N . MET A 1 89 ? 5.586 -6.477 -10.352 1 98.94 89 MET A N 1
ATOM 652 C CA . MET A 1 89 ? 4.648 -5.629 -11.086 1 98.94 89 MET A CA 1
ATOM 653 C C . MET A 1 89 ? 4.785 -5.836 -12.586 1 98.94 89 MET A C 1
ATOM 655 O O . MET A 1 89 ? 3.787 -5.855 -13.312 1 98.94 89 MET A O 1
ATOM 659 N N . GLY A 1 90 ? 6.051 -5.922 -13 1 98.94 90 GLY A N 1
ATOM 660 C CA . GLY A 1 90 ? 6.289 -6.164 -14.414 1 98.94 90 GLY A CA 1
ATOM 661 C C . GLY A 1 90 ? 5.688 -7.469 -14.898 1 98.94 90 GLY A C 1
ATOM 662 O O . GLY A 1 90 ? 5.098 -7.52 -15.984 1 98.94 90 GLY A O 1
ATOM 663 N N . ALA A 1 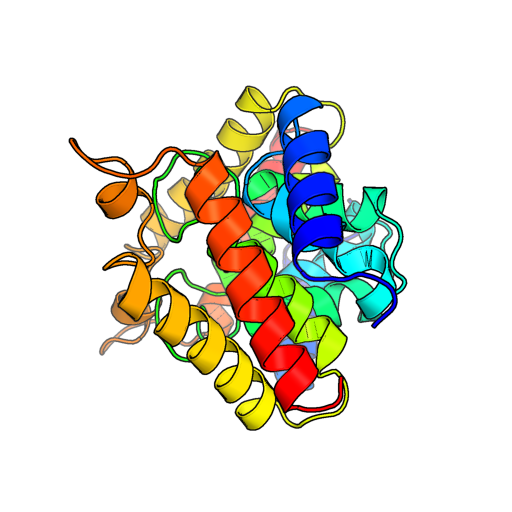91 ? 5.867 -8.547 -14.133 1 98.94 91 ALA A N 1
ATOM 664 C CA . ALA A 1 91 ? 5.285 -9.836 -14.484 1 98.94 91 ALA A CA 1
ATOM 665 C C . ALA A 1 91 ? 3.762 -9.758 -14.539 1 98.94 91 ALA A C 1
ATOM 667 O O . ALA A 1 91 ? 3.135 -10.328 -15.438 1 98.94 91 ALA A O 1
ATOM 668 N N . PHE A 1 92 ? 3.127 -9.055 -13.625 1 98.94 92 PHE A N 1
ATOM 669 C CA . PHE A 1 92 ? 1.682 -8.875 -13.609 1 98.94 92 PHE A CA 1
ATOM 670 C C . PHE A 1 92 ? 1.222 -8.102 -14.844 1 98.94 92 PHE A C 1
ATOM 672 O O . PHE A 1 92 ? 0.236 -8.477 -15.484 1 98.94 92 PHE A O 1
ATOM 679 N N . GLU A 1 93 ? 1.95 -7.07 -15.125 1 98.88 93 GLU A N 1
ATOM 680 C CA . GLU A 1 93 ? 1.615 -6.238 -16.281 1 98.88 93 GLU A CA 1
ATOM 681 C C . GLU A 1 93 ? 1.752 -7.023 -17.578 1 98.88 93 GLU A C 1
ATOM 683 O O . GLU A 1 93 ? 0.956 -6.844 -18.5 1 98.88 93 GLU A O 1
ATOM 688 N N . GLN A 1 94 ? 2.812 -7.773 -17.641 1 98.81 94 GLN A N 1
ATOM 689 C CA . GLN A 1 94 ? 2.992 -8.602 -18.812 1 98.81 94 GLN A CA 1
ATOM 690 C C . GLN A 1 94 ? 1.827 -9.578 -18.984 1 98.81 94 GLN A C 1
ATOM 692 O O . GLN A 1 94 ? 1.356 -9.797 -20.109 1 98.81 94 GLN A O 1
ATOM 697 N N . LEU A 1 95 ? 1.346 -10.125 -17.922 1 98.69 95 LEU A N 1
ATOM 698 C CA . LEU A 1 95 ? 0.282 -11.125 -17.969 1 98.69 95 LEU A CA 1
ATOM 699 C C . LEU A 1 95 ? -1.071 -10.469 -18.219 1 98.69 95 LEU A C 1
ATOM 701 O O . LEU A 1 95 ? -1.866 -10.961 -19.016 1 98.69 95 LEU A O 1
ATOM 705 N N . GLU A 1 96 ? -1.352 -9.32 -17.531 1 98.5 96 GLU A N 1
ATOM 706 C CA . GLU A 1 96 ? -2.699 -8.766 -17.5 1 98.5 96 GLU A CA 1
ATOM 707 C C . GLU A 1 96 ? -2.816 -7.547 -18.406 1 98.5 96 GLU A C 1
ATOM 709 O O . GLU A 1 96 ? -3.924 -7.082 -18.703 1 98.5 96 GLU A O 1
ATOM 714 N N . GLY A 1 97 ? -1.724 -7.02 -18.812 1 98.06 97 GLY A N 1
ATOM 715 C CA . GLY A 1 97 ? -1.688 -5.898 -19.734 1 98.06 97 GLY A CA 1
ATOM 716 C C . GLY A 1 97 ? -1.574 -4.555 -19.047 1 98.06 97 GLY A C 1
ATOM 717 O O . GLY A 1 97 ? -1.336 -3.535 -19.703 1 98.06 97 GLY A O 1
ATOM 718 N N . SER A 1 98 ? -1.824 -4.516 -17.75 1 98.5 98 SER A N 1
ATOM 719 C CA . SER A 1 98 ? -1.771 -3.275 -16.984 1 98.5 98 SER A CA 1
ATOM 720 C C . SER A 1 98 ? -1.723 -3.551 -15.492 1 98.5 98 SER A C 1
ATOM 722 O O . SER A 1 98 ? -2.031 -4.656 -15.047 1 98.5 98 SER A O 1
ATOM 724 N N . CYS A 1 99 ? -1.279 -2.607 -14.75 1 98.81 99 CYS A N 1
ATOM 725 C CA . CYS A 1 99 ? -1.409 -2.656 -13.297 1 98.81 99 CYS A CA 1
ATOM 726 C C . CYS A 1 99 ? -2.521 -1.731 -12.812 1 98.81 99 CYS A C 1
ATOM 728 O O . CYS A 1 99 ? -2.824 -1.685 -11.625 1 98.81 99 CYS A O 1
ATOM 730 N N . SER A 1 100 ? -3.137 -1.005 -13.766 1 98.56 100 SER A N 1
ATOM 731 C CA . SER A 1 100 ? -4.184 -0.04 -13.445 1 98.56 100 SER A CA 1
ATOM 732 C C . SER A 1 100 ? -5.531 -0.729 -13.258 1 98.56 100 SER A C 1
ATOM 734 O O . SER A 1 100 ? -6.012 -1.42 -14.156 1 98.56 100 SER A O 1
ATOM 736 N N . CYS A 1 101 ? -6.113 -0.494 -12.164 1 98.81 101 CYS A N 1
ATOM 737 C CA . CYS A 1 101 ? -7.43 -1.057 -11.891 1 98.81 101 CYS A CA 1
ATOM 738 C C . CYS A 1 101 ? -8.43 -0.63 -12.953 1 98.81 101 CYS A C 1
ATOM 740 O O . CYS A 1 101 ? -9.273 -1.427 -13.375 1 98.81 101 CYS A O 1
ATOM 742 N N . ARG A 1 102 ? -8.406 0.605 -13.359 1 98.19 102 ARG A N 1
ATOM 743 C CA . ARG A 1 102 ? -9.281 1.14 -14.398 1 98.19 102 ARG A CA 1
ATOM 744 C C . ARG A 1 102 ? -9.188 0.314 -15.672 1 98.19 102 ARG A C 1
ATOM 746 O O . ARG A 1 102 ? -10.203 -0.071 -16.25 1 98.19 102 ARG A O 1
ATOM 753 N N . ASP A 1 103 ? -7.969 0.061 -16.078 1 98.12 103 ASP A N 1
ATOM 754 C CA . ASP A 1 103 ? -7.734 -0.706 -17.297 1 98.12 103 ASP A CA 1
ATOM 755 C C . ASP A 1 103 ? -8.211 -2.146 -17.141 1 98.12 103 ASP A C 1
ATOM 757 O O . ASP A 1 103 ? -8.688 -2.758 -18.109 1 98.12 103 ASP A O 1
ATOM 761 N N . LEU A 1 104 ? -8.125 -2.662 -15.945 1 98.62 104 LEU A N 1
ATOM 762 C CA . LEU A 1 104 ? -8.367 -4.078 -15.695 1 98.62 104 LEU A CA 1
ATOM 763 C C . LEU A 1 104 ? -9.852 -4.352 -15.477 1 98.62 104 LEU A C 1
ATOM 765 O O . LEU A 1 104 ? -10.289 -5.504 -15.516 1 98.62 104 LEU A O 1
ATOM 769 N N . LYS A 1 105 ? -10.641 -3.33 -15.258 1 95.69 105 LYS A N 1
ATOM 770 C CA . LYS A 1 105 ? -12.078 -3.453 -15.047 1 95.69 105 LYS A CA 1
ATOM 771 C C . LYS A 1 105 ? -12.844 -3.305 -16.359 1 95.69 105 LYS A C 1
ATOM 773 O O . LYS A 1 105 ? -14.062 -3.457 -16.391 1 95.69 105 LYS A O 1
ATOM 778 N N . GLY A 1 106 ? -12.227 -3.104 -17.406 1 90.06 106 GLY A N 1
ATOM 779 C CA . GLY A 1 106 ? -12.906 -2.904 -18.672 1 90.06 106 GLY A CA 1
ATOM 780 C C . GLY A 1 106 ? -13.555 -4.168 -19.203 1 90.06 106 GLY A C 1
ATOM 781 O O . GLY A 1 106 ? -13.406 -5.242 -18.625 1 90.06 106 GLY A O 1
ATOM 782 N N . PRO A 1 107 ? -14.406 -3.996 -20.234 1 90.06 107 PRO A N 1
ATOM 783 C CA . PRO A 1 107 ? -15.086 -5.137 -20.859 1 90.06 107 PRO A CA 1
ATOM 784 C C . PRO A 1 107 ? -14.117 -6.234 -21.297 1 90.06 107 PRO A C 1
ATOM 786 O O . PRO A 1 107 ? -13.062 -5.938 -21.875 1 90.06 107 PRO A O 1
ATOM 789 N N . GLY A 1 108 ? -14.477 -7.465 -20.953 1 91.88 108 GLY A N 1
ATOM 790 C CA . GLY A 1 108 ? -13.68 -8.602 -21.406 1 91.88 108 GLY A CA 1
ATOM 791 C C . GLY A 1 108 ? -12.523 -8.922 -20.469 1 91.88 108 GLY A C 1
ATOM 792 O O . GLY A 1 108 ? -11.773 -9.867 -20.719 1 91.88 108 GLY A O 1
ATOM 793 N N . ARG A 1 109 ? -12.469 -8.125 -19.391 1 92.38 109 ARG A N 1
ATOM 794 C CA . ARG A 1 109 ? -11.367 -8.367 -18.469 1 92.38 109 ARG A CA 1
ATOM 795 C C . ARG A 1 109 ? -11.734 -9.422 -17.438 1 92.38 109 ARG A C 1
ATOM 797 O O . ARG A 1 109 ? -12.914 -9.703 -17.219 1 92.38 109 ARG A O 1
ATOM 804 N N . LYS A 1 110 ? -10.68 -9.93 -16.812 1 95.69 110 LYS A N 1
ATOM 805 C CA . LYS A 1 110 ? -10.836 -10.953 -15.781 1 95.69 110 LYS A CA 1
ATOM 806 C C . LYS A 1 110 ? -11.523 -10.383 -14.539 1 95.69 110 LYS A C 1
ATOM 808 O O . LYS A 1 110 ? -11.344 -9.211 -14.211 1 95.69 110 LYS A O 1
ATOM 813 N N . PRO A 1 111 ? -12.375 -11.273 -13.93 1 97.56 111 PRO A N 1
ATOM 814 C CA . PRO A 1 111 ? -12.852 -10.836 -12.617 1 97.56 111 PRO A CA 1
ATOM 815 C C . PRO A 1 111 ? -11.727 -10.648 -11.609 1 97.56 111 PRO A C 1
ATOM 817 O O . PRO A 1 111 ? -10.68 -11.297 -11.727 1 97.56 111 PRO A O 1
ATOM 820 N N . CYS A 1 112 ? -11.938 -9.859 -10.617 1 98.38 112 CYS A N 1
ATOM 821 C CA . CYS A 1 112 ? -10.938 -9.516 -9.617 1 98.38 112 CYS A CA 1
ATOM 822 C C . CYS A 1 112 ? -10.344 -10.773 -8.992 1 98.38 112 CYS A C 1
ATOM 824 O O . CYS A 1 112 ? -9.148 -10.805 -8.672 1 98.38 112 CYS A O 1
ATOM 826 N N . LEU A 1 113 ? -11.195 -11.758 -8.828 1 98.75 113 LEU A N 1
ATOM 827 C CA . LEU A 1 113 ? -10.727 -12.984 -8.195 1 98.75 113 LEU A CA 1
ATOM 828 C C . LEU A 1 113 ? -9.602 -13.617 -9 1 98.75 113 LEU A C 1
ATOM 830 O O . LEU A 1 113 ? -8.648 -14.156 -8.43 1 98.75 113 LEU A O 1
ATOM 834 N N . GLU A 1 114 ? -9.695 -13.578 -10.258 1 98.75 114 GLU A N 1
ATOM 835 C CA . GLU A 1 114 ? -8.648 -14.156 -11.102 1 98.75 114 GLU A CA 1
ATOM 836 C C . GLU A 1 114 ? -7.383 -13.305 -11.062 1 98.75 114 GLU A C 1
ATOM 838 O O . GLU A 1 114 ? -6.27 -13.844 -11.102 1 98.75 114 GLU A O 1
ATOM 843 N N . LEU A 1 115 ? -7.523 -11.961 -11.023 1 98.94 115 LEU A N 1
ATOM 844 C CA . LEU A 1 115 ? -6.367 -11.086 -10.875 1 98.94 115 LEU A CA 1
ATOM 845 C C . LEU A 1 115 ? -5.641 -11.359 -9.562 1 98.94 115 LEU A C 1
ATOM 847 O O . LEU A 1 115 ? -4.41 -11.352 -9.516 1 98.94 115 LEU A O 1
ATOM 851 N N . ILE A 1 116 ? -6.41 -11.594 -8.484 1 98.94 116 ILE A N 1
ATOM 852 C CA . ILE A 1 116 ? -5.875 -11.922 -7.168 1 98.94 116 ILE A CA 1
ATOM 853 C C . ILE A 1 116 ? -5.043 -13.195 -7.254 1 98.94 116 ILE A C 1
ATOM 855 O O . ILE A 1 116 ? -3.891 -13.227 -6.809 1 98.94 116 ILE A O 1
ATOM 859 N N . THR A 1 117 ? -5.637 -14.25 -7.852 1 98.94 117 THR A N 1
ATOM 860 C CA . THR A 1 117 ? -4.934 -15.523 -7.895 1 98.94 117 THR A CA 1
ATOM 861 C C . THR A 1 117 ? -3.707 -15.438 -8.797 1 98.94 117 THR A C 1
ATOM 863 O O . THR A 1 117 ? -2.686 -16.078 -8.531 1 98.94 117 THR A O 1
ATOM 866 N N . ASP A 1 118 ? -3.781 -14.656 -9.844 1 98.94 118 ASP A N 1
ATOM 867 C CA . ASP A 1 118 ? -2.627 -14.453 -10.711 1 98.94 118 ASP A CA 1
ATOM 868 C C . ASP A 1 118 ? -1.509 -13.719 -9.969 1 98.94 118 ASP A C 1
ATOM 870 O O . ASP A 1 118 ? -0.335 -14.07 -10.102 1 98.94 118 ASP A O 1
ATOM 874 N N . ALA A 1 119 ? -1.845 -12.711 -9.219 1 98.94 119 ALA A N 1
ATOM 875 C CA . ALA A 1 119 ? -0.861 -11.969 -8.43 1 98.94 119 ALA A CA 1
ATOM 876 C C . ALA A 1 119 ? -0.195 -12.883 -7.398 1 98.94 119 ALA A C 1
ATOM 878 O O . ALA A 1 119 ? 1.02 -12.812 -7.195 1 98.94 119 ALA A O 1
ATOM 879 N N . VAL A 1 120 ? -0.977 -13.703 -6.762 1 98.94 120 VAL A N 1
ATOM 880 C CA . VAL A 1 120 ? -0.468 -14.664 -5.789 1 98.94 120 VAL A CA 1
ATOM 881 C C . VAL A 1 120 ? 0.556 -15.586 -6.453 1 98.94 120 VAL A C 1
ATOM 883 O O . VAL A 1 120 ? 1.642 -15.805 -5.91 1 98.94 120 VAL A O 1
ATOM 886 N N . GLU A 1 121 ? 0.184 -16.094 -7.574 1 98.94 121 GLU A N 1
ATOM 887 C CA . GLU A 1 121 ? 1.072 -17.016 -8.273 1 98.94 121 GLU A CA 1
ATOM 888 C C . GLU A 1 121 ? 2.363 -16.312 -8.703 1 98.94 121 GLU A C 1
ATOM 890 O O . GLU A 1 121 ? 3.453 -16.875 -8.555 1 98.94 121 GLU A O 1
ATOM 895 N N . ILE A 1 122 ? 2.283 -15.148 -9.242 1 98.94 122 ILE A N 1
ATOM 896 C CA . ILE A 1 122 ? 3.439 -14.383 -9.695 1 98.94 122 ILE A CA 1
ATOM 897 C C . ILE A 1 122 ? 4.398 -14.164 -8.523 1 98.94 122 ILE A C 1
ATOM 899 O O . ILE A 1 122 ? 5.598 -14.438 -8.641 1 98.94 122 ILE A O 1
ATOM 903 N N . LEU A 1 123 ? 3.852 -13.734 -7.371 1 98.94 123 LEU A N 1
ATOM 904 C CA . LEU A 1 123 ? 4.707 -13.445 -6.227 1 98.94 123 LEU A CA 1
ATOM 905 C C . LEU A 1 123 ? 5.293 -14.727 -5.652 1 98.94 123 LEU A C 1
ATOM 907 O O . LEU A 1 123 ? 6.465 -14.766 -5.266 1 98.94 123 LEU A O 1
ATOM 911 N N . HIS A 1 124 ? 4.477 -15.773 -5.598 1 98.94 124 HIS A N 1
ATOM 912 C CA . HIS A 1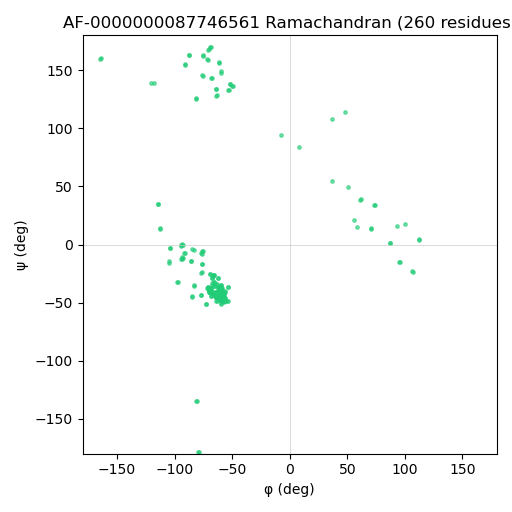 124 ? 4.977 -17.062 -5.113 1 98.94 124 HIS A CA 1
ATOM 913 C C . HIS A 1 124 ? 6.176 -17.531 -5.93 1 98.94 124 HIS A C 1
ATOM 915 O O . HIS A 1 124 ? 7.195 -17.938 -5.367 1 98.94 124 HIS A O 1
ATOM 921 N N . ARG A 1 125 ? 6.051 -17.484 -7.207 1 98.88 125 ARG A N 1
ATOM 922 C CA . ARG A 1 125 ? 7.121 -17.938 -8.086 1 98.88 125 ARG A CA 1
ATOM 923 C C . ARG A 1 125 ? 8.375 -17.094 -7.918 1 98.88 125 ARG A C 1
ATOM 925 O O . ARG A 1 125 ? 9.492 -17.609 -7.934 1 98.88 125 ARG A O 1
ATOM 932 N N . GLN A 1 126 ? 8.203 -15.828 -7.816 1 98.88 126 GLN A N 1
ATOM 933 C CA . GLN A 1 126 ? 9.336 -14.938 -7.609 1 98.88 126 GLN A CA 1
ATOM 934 C C . GLN A 1 126 ? 10.07 -15.266 -6.312 1 98.88 126 GLN A C 1
ATOM 936 O O . GLN A 1 126 ? 11.297 -15.352 -6.293 1 98.88 126 GLN A O 1
ATOM 941 N N . LEU A 1 127 ? 9.305 -15.438 -5.211 1 98.69 127 LEU A N 1
ATOM 942 C CA . LEU A 1 127 ? 9.891 -15.75 -3.914 1 98.69 127 LEU A CA 1
ATOM 943 C C . LEU A 1 127 ? 10.594 -17.109 -3.949 1 98.69 127 LEU A C 1
ATOM 945 O O . LEU A 1 127 ? 11.688 -17.25 -3.398 1 98.69 127 LEU A O 1
ATOM 949 N N . GLU A 1 128 ? 9.945 -18.016 -4.602 1 98.12 128 GLU A N 1
ATOM 950 C CA . GLU A 1 128 ? 10.539 -19.344 -4.746 1 98.12 128 GLU A CA 1
ATOM 951 C C . GLU A 1 128 ? 11.852 -19.281 -5.516 1 98.12 128 GLU A C 1
ATOM 953 O O . GLU A 1 128 ? 12.852 -19.891 -5.113 1 98.12 128 GLU A O 1
ATOM 958 N N . ALA A 1 129 ? 11.875 -18.547 -6.613 1 98.19 129 ALA A N 1
ATOM 959 C CA . ALA A 1 129 ? 13.062 -18.406 -7.449 1 98.19 129 ALA A CA 1
ATOM 960 C C . ALA A 1 129 ? 14.203 -17.75 -6.68 1 98.19 129 ALA A C 1
ATOM 962 O O . ALA A 1 129 ? 15.375 -18.078 -6.895 1 98.19 129 ALA A O 1
ATOM 963 N N . ASP A 1 130 ? 13.852 -16.906 -5.707 1 97.56 130 ASP A N 1
ATOM 964 C CA . ASP A 1 130 ? 14.852 -16.156 -4.957 1 97.56 130 ASP A CA 1
ATOM 965 C C . ASP A 1 130 ? 15.234 -16.875 -3.668 1 97.56 130 ASP A C 1
ATOM 967 O O . ASP A 1 130 ? 16.031 -16.375 -2.877 1 97.56 130 ASP A O 1
ATOM 971 N N . GLY A 1 131 ? 14.664 -17.969 -3.408 1 95.12 131 GLY A N 1
ATOM 972 C CA . GLY A 1 131 ? 14.961 -18.75 -2.211 1 95.12 131 GLY A CA 1
ATOM 973 C C . GLY A 1 131 ? 14.391 -18.125 -0.947 1 95.12 131 GLY A C 1
ATOM 974 O O . GLY A 1 131 ? 15.039 -18.156 0.105 1 95.12 131 GLY A O 1
ATOM 975 N N . ARG A 1 132 ? 13.305 -17.547 -1.146 1 90.69 132 ARG A N 1
ATOM 976 C CA . ARG A 1 132 ? 12.625 -16.938 -0.011 1 90.69 132 ARG A CA 1
ATOM 977 C C . ARG A 1 132 ? 11.484 -17.812 0.49 1 90.69 132 ARG A C 1
ATOM 979 O O . ARG A 1 132 ? 10.891 -18.562 -0.285 1 90.69 132 ARG A O 1
ATOM 986 N N . MET B 1 1 ? -5.328 12.633 19.484 1 89 1 MET B N 1
ATOM 987 C CA . MET B 1 1 ? -4.008 12.344 18.922 1 89 1 MET B CA 1
ATOM 988 C C . MET B 1 1 ? -2.91 12.992 19.766 1 89 1 MET B C 1
ATOM 990 O O . MET B 1 1 ? -3.074 14.109 20.266 1 89 1 MET B O 1
ATOM 994 N N . LYS B 1 2 ? -1.811 12.25 19.875 1 93.19 2 LYS B N 1
ATOM 995 C CA . LYS B 1 2 ? -0.715 12.594 20.766 1 93.19 2 LYS B CA 1
ATOM 996 C C . LYS B 1 2 ? 0.146 13.711 20.188 1 93.19 2 LYS B C 1
ATOM 998 O O . LYS B 1 2 ? 0.737 14.5 20.922 1 93.19 2 LYS B O 1
ATOM 1003 N N . TYR B 1 3 ? 0.148 13.867 18.922 1 97.19 3 TYR B N 1
ATOM 1004 C CA . TYR B 1 3 ? 1.09 14.766 18.25 1 97.19 3 TYR B CA 1
ATOM 1005 C C . TYR B 1 3 ? 0.356 15.883 17.516 1 97.19 3 TYR B C 1
ATOM 1007 O O . TYR B 1 3 ? -0.709 15.656 16.938 1 97.19 3 TYR B O 1
ATOM 1015 N N . SER B 1 4 ? 0.93 17.062 17.625 1 98 4 SER B N 1
ATOM 1016 C CA . SER B 1 4 ? 0.479 18.125 16.734 1 98 4 SER B CA 1
ATOM 1017 C C . SER B 1 4 ? 0.883 17.859 15.297 1 98 4 SER B C 1
ATOM 1019 O O . SER B 1 4 ? 1.655 16.922 15.023 1 98 4 SER B O 1
ATOM 1021 N N . ILE B 1 5 ? 0.312 18.688 14.414 1 98.62 5 ILE B N 1
ATOM 1022 C CA . ILE B 1 5 ? 0.667 18.562 13 1 98.62 5 ILE B CA 1
ATOM 1023 C C . ILE B 1 5 ? 2.17 18.766 12.828 1 98.62 5 ILE B C 1
ATOM 1025 O O . ILE B 1 5 ? 2.836 17.984 12.148 1 98.62 5 ILE B O 1
ATOM 1029 N N . GLU B 1 6 ? 2.713 19.75 13.484 1 98.56 6 GLU B N 1
ATOM 1030 C CA . GLU B 1 6 ? 4.129 20.062 13.312 1 98.56 6 GLU B CA 1
ATOM 1031 C C . GLU B 1 6 ? 5.012 18.969 13.898 1 98.56 6 GLU B C 1
ATOM 1033 O O . GLU B 1 6 ? 6.066 18.656 13.336 1 98.56 6 GLU B O 1
ATOM 1038 N N . GLN B 1 7 ? 4.652 18.438 15.039 1 98.69 7 GLN B N 1
ATOM 1039 C CA . GLN B 1 7 ? 5.402 17.344 15.633 1 98.69 7 GLN B CA 1
ATOM 1040 C C . GLN B 1 7 ? 5.418 16.125 14.719 1 98.69 7 GLN B C 1
ATOM 1042 O O . GLN B 1 7 ? 6.441 15.445 14.594 1 98.69 7 GLN B O 1
ATOM 1047 N N . ARG B 1 8 ? 4.316 15.859 14.102 1 98.56 8 ARG B N 1
ATOM 1048 C CA . ARG B 1 8 ? 4.207 14.727 13.188 1 98.56 8 ARG B CA 1
ATOM 1049 C C . ARG B 1 8 ? 5.043 14.945 11.93 1 98.56 8 ARG B C 1
ATOM 1051 O O . ARG B 1 8 ? 5.691 14.023 11.438 1 98.56 8 ARG B O 1
ATOM 1058 N N . LYS B 1 9 ? 4.949 16.156 11.398 1 98.88 9 LYS B N 1
ATOM 1059 C CA . LYS B 1 9 ? 5.785 16.516 10.258 1 98.88 9 LYS B CA 1
ATOM 1060 C C . LYS B 1 9 ? 7.266 16.344 10.586 1 98.88 9 LYS B C 1
ATOM 1062 O O . LYS B 1 9 ? 8.047 15.859 9.766 1 98.88 9 LYS B O 1
ATOM 1067 N N . GLU B 1 10 ? 7.652 16.75 11.797 1 98.81 10 GLU B N 1
ATOM 1068 C CA . GLU B 1 10 ? 9.047 16.625 12.227 1 98.81 10 GLU B CA 1
ATOM 1069 C C . GLU B 1 10 ? 9.469 15.164 12.312 1 98.81 10 GLU B C 1
ATOM 1071 O O . GLU B 1 10 ? 10.586 14.812 11.93 1 98.81 10 GLU B O 1
ATOM 1076 N N . LEU B 1 11 ? 8.578 14.359 12.844 1 98.62 11 LEU B N 1
ATOM 1077 C CA . LEU B 1 11 ? 8.859 12.93 12.883 1 98.62 11 LEU B CA 1
ATOM 1078 C C . LEU B 1 11 ? 9.047 12.375 11.477 1 98.62 11 LEU B C 1
ATOM 1080 O O . LEU B 1 11 ? 9.984 11.609 11.227 1 98.62 11 LEU B O 1
ATOM 1084 N N . ALA B 1 12 ? 8.18 12.75 10.523 1 98.88 12 ALA B N 1
ATOM 1085 C CA . ALA B 1 12 ? 8.289 12.289 9.141 1 98.88 12 ALA B CA 1
ATOM 1086 C C . ALA B 1 12 ? 9.602 12.742 8.508 1 98.88 12 ALA B C 1
ATOM 1088 O O . ALA B 1 12 ? 10.242 11.984 7.781 1 98.88 12 ALA B O 1
ATOM 1089 N N . ARG B 1 13 ? 10 14.008 8.789 1 98.88 13 ARG B N 1
ATOM 1090 C CA . ARG B 1 13 ? 11.266 14.531 8.289 1 98.88 13 ARG B CA 1
ATOM 1091 C C . ARG B 1 13 ? 12.445 13.719 8.828 1 98.88 13 ARG B C 1
ATOM 1093 O O . ARG B 1 13 ? 13.391 13.43 8.094 1 98.88 13 ARG B O 1
ATOM 1100 N N . ARG B 1 14 ? 12.422 13.398 10.109 1 98.81 14 ARG B N 1
ATOM 1101 C CA . ARG B 1 14 ? 13.484 12.625 10.734 1 98.81 14 ARG B CA 1
ATOM 1102 C C . ARG B 1 14 ? 13.57 11.227 10.133 1 98.81 14 ARG B C 1
ATOM 1104 O O . ARG B 1 14 ? 14.664 10.734 9.836 1 98.81 14 ARG B O 1
ATOM 1111 N N . LEU B 1 15 ? 12.445 10.625 9.938 1 98.81 15 LEU B N 1
ATOM 1112 C CA . LEU B 1 15 ? 12.398 9.297 9.328 1 98.81 15 LEU B CA 1
ATOM 1113 C C . LEU B 1 15 ? 12.992 9.32 7.926 1 98.81 15 LEU B C 1
ATOM 1115 O O . LEU B 1 15 ? 13.789 8.453 7.574 1 98.81 15 LEU B O 1
ATOM 1119 N N . ARG B 1 16 ? 12.594 10.375 7.176 1 98.88 16 ARG B N 1
ATOM 1120 C CA . ARG B 1 16 ? 13.133 10.539 5.832 1 98.88 16 ARG B CA 1
ATOM 1121 C C . ARG B 1 16 ? 14.648 10.727 5.867 1 98.88 16 ARG B C 1
ATOM 1123 O O . ARG B 1 16 ? 15.367 10.141 5.059 1 98.88 16 ARG B O 1
ATOM 1130 N N . ALA B 1 17 ? 15.109 11.461 6.805 1 98.69 17 ALA B N 1
ATOM 1131 C CA . ALA B 1 17 ? 16.547 11.719 6.957 1 98.69 17 ALA B CA 1
ATOM 1132 C C . ALA B 1 17 ? 17.297 10.453 7.359 1 98.69 17 ALA B C 1
ATOM 1134 O O . ALA B 1 17 ? 18.453 10.273 7.016 1 98.69 17 ALA B O 1
ATOM 1135 N N . GLU B 1 18 ? 16.641 9.594 8.023 1 98.25 18 GLU B N 1
ATOM 1136 C CA . GLU B 1 18 ? 17.219 8.344 8.484 1 98.25 18 GLU B CA 1
ATOM 1137 C C . GLU B 1 18 ? 17.188 7.273 7.402 1 98.25 18 GLU B C 1
ATOM 1139 O O . GLU B 1 18 ? 17.594 6.133 7.629 1 98.25 18 GLU B O 1
ATOM 1144 N N . GLY B 1 19 ? 16.578 7.555 6.258 1 98 19 GLY B N 1
ATOM 1145 C CA . GLY B 1 19 ? 16.656 6.648 5.125 1 98 19 GLY B CA 1
ATOM 1146 C C . GLY B 1 19 ? 15.328 5.992 4.789 1 98 19 GLY B C 1
ATOM 1147 O O . GLY B 1 19 ? 15.25 5.184 3.863 1 98 19 GLY B O 1
ATOM 1148 N N . ARG B 1 20 ? 14.273 6.375 5.473 1 98.69 20 ARG B N 1
ATOM 1149 C CA . ARG B 1 20 ? 12.961 5.832 5.148 1 98.69 20 ARG B CA 1
ATOM 1150 C C . ARG B 1 20 ? 12.398 6.465 3.879 1 98.69 20 ARG B C 1
ATOM 1152 O O . ARG B 1 20 ? 12.68 7.629 3.588 1 98.69 20 ARG B O 1
ATOM 1159 N N . ASN B 1 21 ? 11.656 5.684 3.082 1 98.75 21 ASN B N 1
ATOM 1160 C CA . ASN B 1 21 ? 11.062 6.246 1.876 1 98.75 21 ASN B CA 1
ATOM 1161 C C . ASN B 1 21 ? 9.797 7.035 2.191 1 98.75 21 ASN B C 1
ATOM 1163 O O . ASN B 1 21 ? 9.422 7.18 3.357 1 98.75 21 ASN B O 1
ATOM 1167 N N . CYS B 1 22 ? 9.188 7.547 1.14 1 98.88 22 CYS B N 1
ATOM 1168 C CA . CYS B 1 22 ? 8.047 8.445 1.285 1 98.88 22 CYS B CA 1
ATOM 1169 C C . CYS B 1 22 ? 6.879 7.727 1.957 1 98.88 22 CYS B C 1
ATOM 1171 O O . CYS B 1 22 ? 6.215 8.297 2.824 1 98.88 22 CYS B O 1
ATOM 1173 N N . CYS B 1 23 ? 6.535 6.527 1.584 1 98.94 23 CYS B N 1
ATOM 1174 C CA . CYS B 1 23 ? 5.438 5.781 2.193 1 98.94 23 CYS B CA 1
ATOM 1175 C C . CYS B 1 23 ? 5.727 5.488 3.66 1 98.94 23 CYS B C 1
ATOM 1177 O O . CYS B 1 23 ? 4.871 5.699 4.52 1 98.94 23 CYS B O 1
ATOM 1179 N N . GLN B 1 24 ? 6.941 4.969 3.971 1 98.88 24 GLN B N 1
ATOM 1180 C CA . GLN B 1 24 ? 7.367 4.68 5.336 1 98.88 24 GLN B CA 1
ATOM 1181 C C . GLN B 1 24 ? 7.277 5.922 6.215 1 98.88 24 GLN B C 1
ATOM 1183 O O . GLN B 1 24 ? 6.742 5.867 7.32 1 98.88 24 GLN B O 1
ATOM 1188 N N . SER B 1 25 ? 7.766 7.02 5.688 1 98.94 25 SER B N 1
ATOM 1189 C CA . SER B 1 25 ? 7.832 8.258 6.461 1 98.94 25 SER B CA 1
ATOM 1190 C C . SER B 1 25 ? 6.441 8.719 6.887 1 98.94 25 SER B C 1
ATOM 1192 O O . SER B 1 25 ? 6.242 9.133 8.031 1 98.94 25 SER B O 1
ATOM 1194 N N . VAL B 1 26 ? 5.48 8.594 6.004 1 98.94 26 VAL B N 1
ATOM 1195 C CA . VAL B 1 26 ? 4.113 8.992 6.332 1 98.94 26 VAL B CA 1
ATOM 1196 C C . VAL B 1 26 ? 3.498 7.984 7.293 1 98.94 26 VAL B C 1
ATOM 1198 O O . VAL B 1 26 ? 3 8.352 8.359 1 98.94 26 VAL B O 1
ATOM 1201 N N . ALA B 1 27 ? 3.559 6.715 6.965 1 98.94 27 ALA B N 1
ATOM 1202 C CA . ALA B 1 27 ? 2.859 5.691 7.738 1 98.94 27 ALA B CA 1
ATOM 1203 C C . ALA B 1 27 ? 3.389 5.621 9.164 1 98.94 27 ALA B C 1
ATOM 1205 O O . ALA B 1 27 ? 2.613 5.559 10.125 1 98.94 27 ALA B O 1
ATOM 1206 N N . MET B 1 28 ? 4.688 5.703 9.312 1 98.75 28 MET B N 1
ATOM 1207 C CA . MET B 1 28 ? 5.316 5.547 10.625 1 98.75 28 MET B CA 1
ATOM 1208 C C . MET B 1 28 ? 5.133 6.805 11.469 1 98.75 28 MET B C 1
ATOM 1210 O O . MET B 1 28 ? 5.293 6.762 12.688 1 98.75 28 MET B O 1
ATOM 1214 N N . ALA B 1 29 ? 4.793 7.895 10.844 1 98.75 29 ALA B N 1
ATOM 1215 C CA . ALA B 1 29 ? 4.574 9.141 11.57 1 98.75 29 ALA B CA 1
ATOM 1216 C C . ALA B 1 29 ? 3.236 9.125 12.305 1 98.75 29 ALA B C 1
ATOM 1218 O O . ALA B 1 29 ? 2.932 10.031 13.086 1 98.75 29 ALA B O 1
ATOM 1219 N N . PHE B 1 30 ? 2.445 8.102 12.109 1 98.62 30 PHE B N 1
ATOM 1220 C CA . PHE B 1 30 ? 1.145 7.992 12.758 1 98.62 30 PHE B CA 1
ATOM 1221 C C . PHE B 1 30 ? 1.122 6.82 13.727 1 98.62 30 PHE B C 1
ATOM 1223 O O . PHE B 1 30 ? 0.098 6.148 13.875 1 98.62 30 PHE B O 1
ATOM 1230 N N . ASP B 1 31 ? 2.225 6.555 14.383 1 96.56 31 ASP B N 1
ATOM 1231 C CA . ASP B 1 31 ? 2.387 5.441 15.312 1 96.56 31 ASP B CA 1
ATOM 1232 C C . ASP B 1 31 ? 1.394 5.543 16.469 1 96.56 31 ASP B C 1
ATOM 1234 O O . ASP B 1 31 ? 0.853 4.527 16.922 1 96.56 31 ASP B O 1
ATOM 1238 N N . ASP B 1 32 ? 1.098 6.75 16.906 1 96.25 32 ASP B N 1
ATOM 1239 C CA . ASP B 1 32 ? 0.188 6.961 18.031 1 96.25 32 ASP B CA 1
ATOM 1240 C C . ASP B 1 32 ? -1.245 6.594 17.641 1 96.25 32 ASP B C 1
ATOM 1242 O O . ASP B 1 32 ? -2.062 6.285 18.516 1 96.25 32 ASP B O 1
ATOM 1246 N N . VAL B 1 33 ? -1.58 6.652 16.375 1 95.75 33 VAL B N 1
ATOM 1247 C CA . VAL B 1 33 ? -2.926 6.383 15.883 1 95.75 33 VAL B CA 1
ATOM 1248 C C . VAL B 1 33 ? -3.125 4.879 15.711 1 95.75 33 VAL B C 1
ATOM 1250 O O . VAL B 1 33 ? -4.195 4.348 16.016 1 95.75 33 VAL B O 1
ATOM 1253 N N . THR B 1 34 ? -2.045 4.199 15.312 1 94.81 34 THR B N 1
ATOM 1254 C CA . THR B 1 34 ? -2.195 2.801 14.93 1 94.81 34 THR B CA 1
ATOM 1255 C C . THR B 1 34 ? -1.819 1.88 16.078 1 94.81 34 THR B C 1
ATOM 1257 O O . THR B 1 34 ? -2.314 0.754 16.172 1 94.81 34 THR B O 1
ATOM 1260 N N . GLY B 1 35 ? -0.884 2.348 16.859 1 95.12 35 GLY B N 1
ATOM 1261 C CA . GLY B 1 35 ? -0.363 1.507 17.938 1 95.12 35 GLY B CA 1
ATOM 1262 C C . GLY B 1 35 ? 0.479 0.352 17.422 1 95.12 35 GLY B C 1
ATOM 1263 O O . GLY B 1 35 ? 0.741 -0.603 18.156 1 95.12 35 GLY B O 1
ATOM 1264 N N . LEU B 1 36 ? 0.836 0.41 16.219 1 95.94 36 LEU B N 1
ATOM 1265 C CA . LEU B 1 36 ? 1.565 -0.698 15.609 1 95.94 36 LEU B CA 1
ATOM 1266 C C . LEU B 1 36 ? 3.07 -0.503 15.758 1 95.94 36 LEU B C 1
ATOM 1268 O O . LEU B 1 36 ? 3.547 0.629 15.867 1 95.94 36 LEU B O 1
ATOM 1272 N N . ASP B 1 37 ? 3.758 -1.588 15.734 1 95.44 37 ASP B N 1
ATOM 1273 C CA . ASP B 1 37 ? 5.219 -1.57 15.75 1 95.44 37 ASP B CA 1
ATOM 1274 C C . ASP B 1 37 ? 5.773 -0.893 14.5 1 95.44 37 ASP B C 1
ATOM 1276 O O . ASP B 1 37 ? 5.426 -1.267 13.375 1 95.44 37 ASP B O 1
ATOM 1280 N N . GLY B 1 38 ? 6.652 0.066 14.656 1 95.88 38 GLY B N 1
ATOM 1281 C CA . GLY B 1 38 ? 7.211 0.855 13.562 1 95.88 38 GLY B CA 1
ATOM 1282 C C . GLY B 1 38 ? 7.957 0.019 12.539 1 95.88 38 GLY B C 1
ATOM 1283 O O . GLY B 1 38 ? 7.879 0.284 11.344 1 95.88 38 GLY B O 1
ATOM 1284 N N . GLU B 1 39 ? 8.656 -0.949 13 1 95.62 39 GLU B N 1
ATOM 1285 C CA . GLU B 1 39 ? 9.422 -1.784 12.086 1 95.62 39 GLU B CA 1
ATOM 1286 C C . GLU B 1 39 ? 8.508 -2.621 11.195 1 95.62 39 GLU B C 1
ATOM 1288 O O . GLU B 1 39 ? 8.797 -2.822 10.016 1 95.62 39 GLU B O 1
ATOM 1293 N N . THR B 1 40 ? 7.422 -3.152 11.797 1 96.12 40 THR B N 1
ATOM 1294 C CA . THR B 1 40 ? 6.438 -3.898 11.023 1 96.12 40 THR B CA 1
ATOM 1295 C C . THR B 1 40 ? 5.824 -3.018 9.938 1 96.12 40 THR B C 1
ATOM 1297 O O . THR B 1 40 ? 5.789 -3.4 8.766 1 96.12 40 THR B O 1
ATOM 1300 N N . VAL B 1 41 ? 5.395 -1.783 10.305 1 98.38 41 VAL B N 1
ATOM 1301 C CA . VAL B 1 41 ? 4.805 -0.842 9.359 1 98.38 41 VAL B CA 1
ATOM 1302 C C . VAL B 1 41 ? 5.84 -0.457 8.305 1 98.38 41 VAL B C 1
ATOM 1304 O O . VAL B 1 41 ? 5.527 -0.404 7.109 1 98.38 41 VAL B O 1
ATOM 1307 N N . GLY B 1 42 ? 7.09 -0.238 8.75 1 98.44 42 GLY B N 1
ATOM 1308 C CA . GLY B 1 42 ? 8.164 0.138 7.844 1 98.44 42 GLY B CA 1
ATOM 1309 C C . GLY B 1 42 ? 8.445 -0.909 6.781 1 98.44 42 GLY B C 1
ATOM 1310 O O . GLY B 1 42 ? 8.648 -0.577 5.613 1 98.44 42 GLY B O 1
ATOM 1311 N N . ARG B 1 43 ? 8.445 -2.17 7.195 1 98.12 43 ARG B N 1
ATOM 1312 C CA . ARG B 1 43 ? 8.734 -3.236 6.242 1 98.12 43 ARG B CA 1
ATOM 1313 C C . ARG B 1 43 ? 7.602 -3.396 5.238 1 98.12 43 ARG B C 1
ATOM 1315 O O . ARG B 1 43 ? 7.84 -3.541 4.039 1 98.12 43 ARG B O 1
ATOM 1322 N N . LEU B 1 44 ? 6.352 -3.324 5.699 1 98.75 44 LEU B N 1
ATOM 1323 C CA . LEU B 1 44 ? 5.191 -3.453 4.82 1 98.75 44 LEU B CA 1
ATOM 1324 C C . LEU B 1 44 ? 5.125 -2.287 3.838 1 98.75 44 LEU B C 1
ATOM 1326 O O . LEU B 1 44 ? 4.629 -2.441 2.719 1 98.75 44 LEU B O 1
ATOM 1330 N N . ALA B 1 45 ? 5.684 -1.142 4.195 1 98.88 45 ALA B N 1
ATOM 1331 C CA . ALA B 1 45 ? 5.598 0.085 3.406 1 98.88 45 ALA B CA 1
ATOM 1332 C C . ALA B 1 45 ? 6.809 0.229 2.486 1 98.88 45 ALA B C 1
ATOM 1334 O O . ALA B 1 45 ? 6.805 1.055 1.571 1 98.88 45 ALA B O 1
ATOM 1335 N N . GLU B 1 46 ? 7.805 -0.552 2.68 1 98.88 46 GLU B N 1
ATOM 1336 C CA . GLU B 1 46 ? 9.125 -0.309 2.102 1 98.88 46 GLU B CA 1
ATOM 1337 C C . GLU B 1 46 ? 9.078 -0.369 0.577 1 98.88 46 GLU B C 1
ATOM 1339 O O . GLU B 1 46 ? 9.758 0.4 -0.101 1 98.88 46 GLU B O 1
ATOM 1344 N N . GLY B 1 47 ? 8.25 -1.214 0.026 1 98.88 47 GLY B N 1
ATOM 1345 C CA . GLY B 1 47 ? 8.211 -1.412 -1.414 1 98.88 47 GLY B CA 1
ATOM 1346 C C . GLY B 1 47 ? 7.496 -0.293 -2.148 1 98.88 47 GLY B C 1
ATOM 1347 O O . GLY B 1 47 ? 7.586 -0.191 -3.375 1 98.88 47 GLY B O 1
ATOM 1348 N N . PHE B 1 48 ? 6.879 0.612 -1.477 1 98.94 48 PHE B N 1
ATOM 1349 C CA . PHE B 1 48 ? 5.988 1.588 -2.096 1 98.94 48 PHE B CA 1
ATOM 1350 C C . PHE B 1 48 ? 6.75 2.854 -2.469 1 98.94 48 PHE B C 1
ATOM 1352 O O . PHE B 1 48 ? 6.203 3.744 -3.123 1 98.94 48 PHE B O 1
ATOM 1359 N N . GLY B 1 49 ? 8.031 2.994 -2.086 1 98.75 49 GLY B N 1
ATOM 1360 C CA . GLY B 1 49 ? 8.805 4.199 -2.336 1 98.75 49 GLY B CA 1
ATOM 1361 C C . GLY B 1 49 ? 8.93 4.535 -3.809 1 98.75 49 GLY B C 1
ATOM 1362 O O . GLY B 1 49 ? 8.969 3.639 -4.656 1 98.75 49 GLY B O 1
ATOM 1363 N N . SER B 1 50 ? 8.977 5.801 -4.016 1 98.69 50 SER B N 1
ATOM 1364 C CA . SER B 1 50 ? 9.125 6.297 -5.379 1 98.69 50 SER B CA 1
ATOM 1365 C C . SER B 1 50 ? 7.984 5.809 -6.27 1 98.69 50 SER B C 1
ATOM 1367 O O . SER B 1 50 ? 8.188 5.535 -7.453 1 98.69 50 SER B O 1
ATOM 1369 N N . GLY B 1 51 ? 7.098 5.375 -5.453 1 75.31 51 GLY B N 1
ATOM 1370 C CA . GLY B 1 51 ? 5.75 4.926 -5.777 1 75.31 51 GLY B CA 1
ATOM 1371 C C . GLY B 1 51 ? 5.711 3.959 -6.945 1 75.31 51 GLY B C 1
ATOM 1372 O O . GLY B 1 51 ? 5.75 4.375 -8.109 1 75.31 51 GLY B O 1
ATOM 1373 N N . PHE B 1 52 ? 5.398 3.041 -6.555 1 83.19 52 PHE B N 1
ATOM 1374 C CA . PHE B 1 52 ? 5.629 1.605 -6.445 1 83.19 52 PHE B CA 1
ATOM 1375 C C . PHE B 1 52 ? 6.75 1.166 -7.379 1 83.19 52 PHE B C 1
ATOM 1377 O O . PHE B 1 52 ? 6.879 1.682 -8.492 1 83.19 52 PHE B O 1
ATOM 1384 N N . GLY B 1 53 ? 8.234 1.187 -6.402 1 83.06 53 GLY B N 1
ATOM 1385 C CA . GLY B 1 53 ? 9.664 0.902 -6.363 1 83.06 53 GLY B CA 1
ATOM 1386 C C . GLY B 1 53 ? 10.367 1.202 -7.676 1 83.06 53 GLY B C 1
ATOM 1387 O O . GLY B 1 53 ? 11.594 1.146 -7.754 1 83.06 53 GLY B O 1
ATOM 1388 N N . GLY B 1 54 ? 9.961 2.576 -7.836 1 98.19 54 GLY B N 1
ATOM 1389 C CA . GLY B 1 54 ? 10.602 3.332 -8.898 1 98.19 54 GLY B CA 1
ATOM 1390 C C . GLY B 1 54 ? 9.828 3.314 -10.195 1 98.19 54 GLY B C 1
ATOM 1391 O O . GLY B 1 54 ? 10.266 3.887 -11.195 1 98.19 54 GLY B O 1
ATOM 1392 N N . ARG B 1 55 ? 8.586 2.928 -10.156 1 98.69 55 ARG B N 1
ATOM 1393 C CA . ARG B 1 55 ? 7.738 2.857 -11.344 1 98.69 55 ARG B CA 1
ATOM 1394 C C . ARG B 1 55 ? 6.965 4.156 -11.539 1 98.69 55 ARG B C 1
ATOM 1396 O O . ARG B 1 55 ? 6.297 4.34 -12.562 1 98.69 55 ARG B O 1
ATOM 1403 N N . GLN B 1 56 ? 6.992 4.98 -10.555 1 98.62 56 GLN B N 1
ATOM 1404 C CA . GLN B 1 56 ? 6.398 6.312 -10.594 1 98.62 56 GLN B CA 1
ATOM 1405 C C . GLN B 1 56 ? 4.891 6.234 -10.82 1 98.62 56 GLN B C 1
ATOM 1407 O O . GLN B 1 56 ? 4.336 6.996 -11.609 1 98.62 56 GLN B O 1
ATOM 1412 N N . GLU B 1 57 ? 4.301 5.246 -10.172 1 98.69 57 GLU B N 1
ATOM 1413 C CA . GLU B 1 57 ? 2.846 5.133 -10.117 1 98.69 57 GLU B CA 1
ATOM 1414 C C . GLU B 1 57 ? 2.262 6.047 -9.047 1 98.69 57 GLU B C 1
ATOM 1416 O O . GLU B 1 57 ? 2.633 7.219 -8.953 1 98.69 57 GLU B O 1
ATOM 1421 N N . VAL B 1 58 ? 1.316 5.523 -8.242 1 98.94 58 VAL B N 1
ATOM 1422 C CA . VAL B 1 58 ? 0.769 6.367 -7.184 1 98.94 58 VAL B CA 1
ATOM 1423 C C . VAL B 1 58 ? 1.87 6.727 -6.188 1 98.94 58 VAL B C 1
ATOM 1425 O O . VAL B 1 58 ? 2.678 5.875 -5.809 1 98.94 58 VAL B O 1
ATOM 1428 N N . CYS B 1 59 ? 1.905 8.016 -5.848 1 98.94 59 CYS B N 1
ATOM 1429 C CA . CYS B 1 59 ? 2.906 8.547 -4.93 1 98.94 59 CYS B CA 1
ATOM 1430 C C . CYS B 1 59 ? 2.947 7.742 -3.637 1 98.94 59 CYS B C 1
ATOM 1432 O O . CYS B 1 59 ? 1.904 7.453 -3.047 1 98.94 59 CYS B O 1
ATOM 1434 N N . GLY B 1 60 ? 4.164 7.434 -3.076 1 98.94 60 GLY B N 1
ATOM 1435 C CA . GLY B 1 60 ? 4.324 6.688 -1.839 1 98.94 60 GLY B CA 1
ATOM 1436 C C . GLY B 1 60 ? 3.709 7.383 -0.639 1 98.94 60 GLY B C 1
ATOM 1437 O O . GLY B 1 60 ? 3.195 6.727 0.269 1 98.94 60 GLY B O 1
ATOM 1438 N N . ALA B 1 61 ? 3.795 8.703 -0.579 1 98.94 61 ALA B N 1
ATOM 1439 C CA . ALA B 1 61 ? 3.178 9.445 0.518 1 98.94 61 ALA B CA 1
ATOM 1440 C C . ALA B 1 61 ? 1.673 9.195 0.571 1 98.94 61 ALA B C 1
ATOM 1442 O O . ALA B 1 61 ? 1.101 9.039 1.652 1 98.94 61 ALA B O 1
ATOM 1443 N N . VAL B 1 62 ? 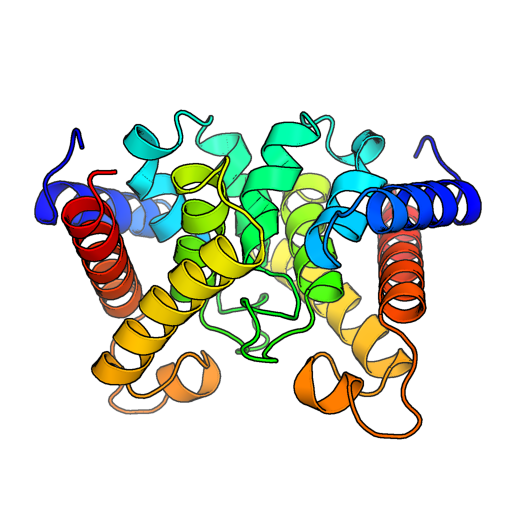1.058 9.094 -0.584 1 99 62 VAL B N 1
ATOM 1444 C CA . VAL B 1 62 ? -0.371 8.82 -0.69 1 99 62 VAL B CA 1
ATOM 1445 C C . VAL B 1 62 ? -0.654 7.387 -0.252 1 99 62 VAL B C 1
ATOM 1447 O O . VAL B 1 62 ? -1.62 7.129 0.471 1 99 62 VAL B O 1
ATOM 1450 N N . SER B 1 63 ? 0.213 6.48 -0.655 1 99 63 SER B N 1
ATOM 1451 C CA . SER B 1 63 ? 0.079 5.09 -0.226 1 99 63 SER B CA 1
ATOM 1452 C C . SER B 1 63 ? 0.169 4.969 1.292 1 99 63 SER B C 1
ATOM 1454 O O . SER B 1 63 ? -0.567 4.191 1.902 1 99 63 SER B O 1
ATOM 1456 N N . GLY B 1 64 ? 1.054 5.711 1.916 1 98.94 64 GLY B N 1
ATOM 1457 C CA . GLY B 1 64 ? 1.172 5.719 3.365 1 98.94 64 GLY B CA 1
ATOM 1458 C C . GLY B 1 64 ? -0.099 6.16 4.066 1 98.94 64 GLY B C 1
ATOM 1459 O O . GLY B 1 64 ? -0.52 5.539 5.047 1 98.94 64 GLY B O 1
ATOM 1460 N N . THR B 1 65 ? -0.713 7.242 3.529 1 98.94 65 THR B N 1
ATOM 1461 C CA . THR B 1 65 ? -1.968 7.699 4.117 1 98.94 65 THR B CA 1
ATOM 1462 C C . THR B 1 65 ? -3.043 6.625 3.998 1 98.94 65 THR B C 1
ATOM 1464 O O . THR B 1 65 ? -3.859 6.453 4.906 1 98.94 65 THR B O 1
ATOM 1467 N N . THR B 1 66 ? -3.035 5.902 2.896 1 98.94 66 THR B N 1
ATOM 1468 C CA . THR B 1 66 ? -4.008 4.844 2.648 1 98.94 66 THR B CA 1
ATOM 1469 C C . THR B 1 66 ? -3.854 3.717 3.668 1 98.94 66 THR B C 1
ATOM 1471 O O . THR B 1 66 ? -4.844 3.217 4.203 1 98.94 66 THR B O 1
ATOM 1474 N N . MET B 1 67 ? -2.588 3.33 3.955 1 98.94 67 MET B N 1
ATOM 1475 C CA . MET B 1 67 ? -2.324 2.318 4.973 1 98.94 67 MET B CA 1
ATOM 1476 C C . MET B 1 67 ? -2.906 2.736 6.32 1 98.94 67 MET B C 1
ATOM 1478 O O . MET B 1 67 ? -3.588 1.947 6.977 1 98.94 67 MET B O 1
ATOM 1482 N N . ILE B 1 68 ? -2.715 3.984 6.699 1 98.88 68 ILE B N 1
ATOM 1483 C CA . ILE B 1 68 ? -3.131 4.473 8.008 1 98.88 68 ILE B CA 1
ATOM 1484 C C . ILE B 1 68 ? -4.656 4.57 8.062 1 98.88 68 ILE B C 1
ATOM 1486 O O . ILE B 1 68 ? -5.266 4.285 9.094 1 98.88 68 ILE B O 1
ATOM 1490 N N . CYS B 1 69 ? -5.328 4.961 6.961 1 98.88 69 CYS B N 1
ATOM 1491 C CA . CYS B 1 69 ? -6.789 4.969 6.918 1 98.88 69 CYS B CA 1
ATOM 1492 C C . CYS B 1 69 ? -7.352 3.592 7.254 1 98.88 69 CYS B C 1
ATOM 1494 O O . CYS B 1 69 ? -8.328 3.48 7.996 1 98.88 69 CYS B O 1
ATOM 1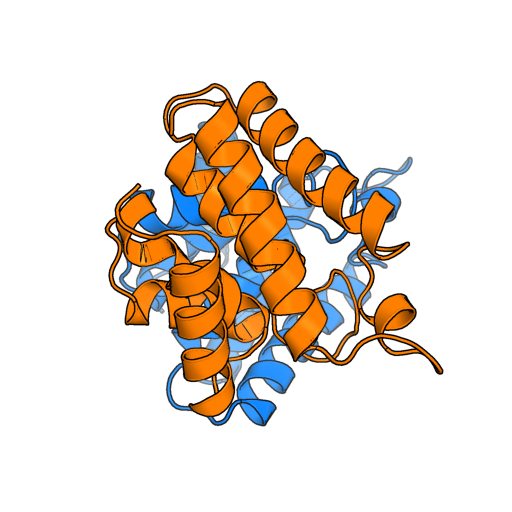496 N N . GLY B 1 70 ? -6.684 2.555 6.734 1 98.62 70 GLY B N 1
ATOM 1497 C CA . GLY B 1 70 ? -7.152 1.202 6.996 1 98.62 70 GLY B CA 1
ATOM 1498 C C . GLY B 1 70 ? -7.168 0.854 8.477 1 98.62 70 GLY B C 1
ATOM 1499 O O . GLY B 1 70 ? -8.039 0.11 8.93 1 98.62 70 GLY B O 1
ATOM 1500 N N . VAL B 1 71 ? -6.234 1.332 9.219 1 98.5 71 VAL B N 1
ATOM 1501 C CA . VAL B 1 71 ? -6.129 1.038 10.648 1 98.5 71 VAL B CA 1
ATOM 1502 C C . VAL B 1 71 ? -7.004 2.004 11.445 1 98.5 71 VAL B C 1
ATOM 1504 O O . VAL B 1 71 ? -7.762 1.583 12.32 1 98.5 71 VAL B O 1
ATOM 1507 N N . ALA B 1 72 ? -6.961 3.283 11.117 1 98.38 72 ALA B N 1
ATOM 1508 C CA . ALA B 1 72 ? -7.613 4.336 11.891 1 98.38 72 ALA B CA 1
ATOM 1509 C C . ALA B 1 72 ? -9.133 4.199 11.836 1 98.38 72 ALA B C 1
ATOM 1511 O O . ALA B 1 72 ? -9.836 4.578 12.773 1 98.38 72 ALA B O 1
ATOM 1512 N N . TYR B 1 73 ? -9.633 3.596 10.758 1 98.38 73 TYR B N 1
ATOM 1513 C CA . TYR B 1 73 ? -11.086 3.535 10.578 1 98.38 73 TYR B CA 1
ATOM 1514 C C . TYR B 1 73 ? -11.586 2.1 10.695 1 98.38 73 TYR B C 1
ATOM 1516 O O . TYR B 1 73 ? -12.711 1.798 10.289 1 98.38 73 TYR B O 1
ATOM 1524 N N . ALA B 1 74 ? -10.68 1.272 11.203 1 96.62 74 ALA B N 1
ATOM 1525 C CA . ALA B 1 74 ? -11.086 -0.114 11.422 1 96.62 74 ALA B CA 1
ATOM 1526 C C . ALA B 1 74 ? -12.406 -0.184 12.18 1 96.62 74 ALA B C 1
ATOM 1528 O O . ALA B 1 74 ? -12.625 0.567 13.133 1 96.62 74 ALA B O 1
ATOM 1529 N N . GLY B 1 75 ? -13.352 -1.112 11.703 1 95.19 75 GLY B N 1
ATOM 1530 C CA . GLY B 1 75 ? -14.656 -1.259 12.32 1 95.19 75 GLY B CA 1
ATOM 1531 C C . GLY B 1 75 ? -15.781 -0.677 11.477 1 95.19 75 GLY B C 1
ATOM 1532 O O . GLY B 1 75 ? -16.938 -1.061 11.633 1 95.19 75 GLY B O 1
ATOM 1533 N N . MET B 1 76 ? -15.438 0.293 10.586 1 97.56 76 MET B N 1
ATOM 1534 C CA . MET B 1 76 ? -16.422 0.794 9.625 1 97.56 76 MET B CA 1
ATOM 1535 C C . MET B 1 76 ? -16.641 -0.211 8.5 1 97.56 76 MET B C 1
ATOM 1537 O O . MET B 1 76 ? -15.844 -1.125 8.305 1 97.56 76 MET B O 1
ATOM 1541 N N . ASP B 1 77 ? -17.719 -0.043 7.805 1 97.5 77 ASP B N 1
ATOM 1542 C CA . ASP B 1 77 ? -17.891 -0.879 6.625 1 97.5 77 ASP B CA 1
ATOM 1543 C C . ASP B 1 77 ? -16.938 -0.465 5.508 1 97.5 77 ASP B C 1
ATOM 1545 O O . ASP B 1 77 ? -16.453 0.669 5.488 1 97.5 77 ASP B O 1
ATOM 1549 N N . ARG B 1 78 ? -16.719 -1.322 4.645 1 97.75 78 ARG B N 1
ATOM 1550 C CA . ARG B 1 78 ? -15.727 -1.164 3.596 1 97.75 78 ARG B CA 1
ATOM 1551 C C . ARG B 1 78 ? -15.992 0.087 2.766 1 97.75 78 ARG B C 1
ATOM 1553 O O . ARG B 1 78 ? -15.07 0.831 2.438 1 97.75 78 ARG B O 1
ATOM 1560 N N . LYS B 1 79 ? -17.25 0.29 2.457 1 98.06 79 LYS B N 1
ATOM 1561 C CA . LYS B 1 79 ? -17.625 1.451 1.656 1 98.06 79 LYS B CA 1
ATOM 1562 C C . LYS B 1 79 ? -17.203 2.75 2.34 1 98.06 79 LYS B C 1
ATOM 1564 O O . LYS B 1 79 ? -16.734 3.68 1.681 1 98.06 79 LYS B O 1
ATOM 1569 N N . ASP B 1 80 ? -17.391 2.82 3.658 1 98.69 80 ASP B N 1
ATOM 1570 C CA . ASP B 1 80 ? -17.031 4.02 4.414 1 98.69 80 ASP B CA 1
ATOM 1571 C C . ASP B 1 80 ? -15.516 4.191 4.492 1 98.69 80 ASP B C 1
ATOM 1573 O O . ASP B 1 80 ? -15.008 5.309 4.387 1 98.69 80 ASP B O 1
ATOM 1577 N N . ILE B 1 81 ? -14.797 3.104 4.637 1 98.81 81 ILE B N 1
ATOM 1578 C CA . ILE B 1 81 ? -13.344 3.176 4.668 1 98.81 81 ILE B CA 1
ATOM 1579 C C . ILE B 1 81 ? -12.82 3.672 3.322 1 98.81 81 ILE B C 1
ATOM 1581 O O . ILE B 1 81 ? -11.93 4.527 3.27 1 98.81 81 ILE B O 1
ATOM 1585 N N . TYR B 1 82 ? -13.43 3.168 2.229 1 98.88 82 TYR B N 1
ATOM 1586 C CA . TYR B 1 82 ? -13.055 3.625 0.895 1 98.88 82 TYR B CA 1
ATOM 1587 C C . TYR B 1 82 ? -13.328 5.117 0.731 1 98.88 82 TYR B C 1
ATOM 1589 O O . TYR B 1 82 ? -12.531 5.832 0.115 1 98.88 82 TYR B O 1
ATOM 1597 N N . GLY B 1 83 ? -14.461 5.531 1.339 1 98.94 83 GLY B N 1
ATOM 1598 C CA . GLY B 1 83 ? -14.75 6.957 1.319 1 98.94 83 GLY B CA 1
ATOM 1599 C C . GLY B 1 83 ? -13.68 7.793 1.999 1 98.94 83 GLY B C 1
ATOM 1600 O O . GLY B 1 83 ? -13.32 8.859 1.509 1 98.94 83 GLY B O 1
ATOM 1601 N N . LYS B 1 84 ? -13.156 7.324 3.127 1 98.94 84 LYS B N 1
ATOM 1602 C CA . LYS B 1 84 ? -12.117 8.039 3.861 1 98.94 84 LYS B CA 1
ATOM 1603 C C . LYS B 1 84 ? -10.805 8.055 3.084 1 98.94 84 LYS B C 1
ATOM 1605 O O . LYS B 1 84 ? -10.109 9.07 3.059 1 98.94 84 LYS B O 1
ATOM 1610 N N . VAL B 1 85 ? -10.484 6.977 2.396 1 98.94 85 VAL B N 1
ATOM 1611 C CA . VAL B 1 85 ? -9.297 6.895 1.553 1 98.94 85 VAL B CA 1
ATOM 1612 C C . VAL B 1 85 ? -9.406 7.891 0.402 1 98.94 85 VAL B C 1
ATOM 1614 O O . VAL B 1 85 ? -8.477 8.656 0.146 1 98.94 85 VAL B O 1
ATOM 1617 N N . LYS B 1 86 ? -10.57 7.941 -0.23 1 98.94 86 LYS B N 1
ATOM 1618 C CA . LYS B 1 86 ? -10.789 8.844 -1.355 1 98.94 86 LYS B CA 1
ATOM 1619 C C . LYS B 1 86 ? -10.727 10.305 -0.914 1 98.94 86 LYS B C 1
ATOM 1621 O O . LYS B 1 86 ? -10.258 11.164 -1.664 1 98.94 86 LYS B O 1
ATOM 1626 N N . ALA B 1 87 ? -11.211 10.57 0.287 1 98.94 87 ALA B N 1
ATOM 1627 C CA . ALA B 1 87 ? -11.156 11.93 0.809 1 98.94 87 ALA B CA 1
ATOM 1628 C C . ALA B 1 87 ? -9.711 12.391 0.99 1 98.94 87 ALA B C 1
ATOM 1630 O O . ALA B 1 87 ? -9.352 13.5 0.604 1 98.94 87 ALA B O 1
ATOM 1631 N N . ALA B 1 88 ? -8.852 11.562 1.548 1 98.94 88 ALA B N 1
ATOM 1632 C CA . ALA B 1 88 ? -7.449 11.906 1.748 1 98.94 88 ALA B CA 1
ATOM 1633 C C . ALA B 1 88 ? -6.727 12.062 0.413 1 98.94 88 ALA B C 1
ATOM 1635 O O . ALA B 1 88 ? -5.988 13.031 0.212 1 98.94 88 ALA B O 1
ATOM 1636 N N . MET B 1 89 ? -6.973 11.156 -0.532 1 98.94 89 MET B N 1
ATOM 1637 C CA . MET B 1 89 ? -6.348 11.219 -1.849 1 98.94 89 MET B CA 1
ATOM 1638 C C . MET B 1 89 ? -6.828 12.445 -2.617 1 98.94 89 MET B C 1
ATOM 1640 O O . MET B 1 89 ? -6.043 13.102 -3.305 1 98.94 89 MET B O 1
ATOM 1644 N N . GLY B 1 90 ? -8.133 12.656 -2.506 1 98.94 90 GLY B N 1
ATOM 1645 C CA . GLY B 1 90 ? -8.688 13.828 -3.166 1 98.94 90 GLY B CA 1
ATOM 1646 C C . GLY B 1 90 ? -8.094 15.133 -2.67 1 98.94 90 GLY B C 1
ATOM 1647 O O . GLY B 1 90 ? -7.789 16.031 -3.463 1 98.94 90 GLY B O 1
ATOM 1648 N N . ALA B 1 91 ? -7.957 15.281 -1.359 1 98.94 91 ALA B N 1
ATOM 1649 C CA . ALA B 1 91 ? -7.348 16.469 -0.78 1 98.94 91 ALA B CA 1
ATOM 1650 C C . ALA B 1 91 ? -5.902 16.625 -1.246 1 98.94 91 ALA B C 1
ATOM 1652 O O . ALA B 1 91 ? -5.461 17.734 -1.556 1 98.94 91 ALA B O 1
ATOM 1653 N N . PHE B 1 92 ? -5.145 15.555 -1.338 1 98.94 92 PHE B N 1
ATOM 1654 C CA . PHE B 1 92 ? -3.77 15.586 -1.822 1 98.94 92 PHE B CA 1
ATOM 1655 C C . PHE B 1 92 ? -3.719 16.016 -3.281 1 98.94 92 PHE B C 1
ATOM 1657 O O . PHE B 1 92 ? -2.887 16.844 -3.66 1 98.94 92 PHE B O 1
ATOM 1664 N N . GLU B 1 93 ? -4.598 15.445 -4.027 1 98.88 93 GLU B N 1
ATOM 1665 C CA . GLU B 1 93 ? -4.648 15.766 -5.449 1 98.88 93 GLU B CA 1
ATOM 1666 C C . GLU B 1 93 ? -5.02 17.234 -5.668 1 98.88 93 GLU B C 1
ATOM 1668 O O . GLU B 1 93 ? -4.504 17.875 -6.582 1 98.88 93 GLU B O 1
ATOM 1673 N N . GLN B 1 94 ? -5.977 17.672 -4.895 1 98.81 94 GLN B N 1
ATOM 1674 C CA . GLN B 1 94 ? -6.352 19.078 -4.992 1 98.81 94 GLN B CA 1
ATOM 1675 C C . GLN B 1 94 ? -5.168 19.984 -4.68 1 98.81 94 GLN B C 1
ATOM 1677 O O . GLN B 1 94 ? -4.969 21 -5.34 1 98.81 94 GLN B O 1
ATOM 1682 N N . LEU B 1 95 ? -4.375 19.625 -3.717 1 98.69 95 LEU B N 1
ATOM 1683 C CA . LEU B 1 95 ? -3.25 20.438 -3.273 1 98.69 95 LEU B CA 1
ATOM 1684 C C . LEU B 1 95 ? -2.082 20.328 -4.25 1 98.69 95 LEU B C 1
ATOM 1686 O O . LEU B 1 95 ? -1.458 21.344 -4.59 1 98.69 95 LEU B O 1
ATOM 1690 N N . GLU B 1 96 ? -1.769 19.109 -4.73 1 98.56 96 GLU B N 1
ATOM 1691 C CA . GLU B 1 96 ? -0.524 18.844 -5.445 1 98.56 96 GLU B CA 1
ATOM 1692 C C . GLU B 1 96 ? -0.771 18.703 -6.945 1 98.56 96 GLU B C 1
ATOM 1694 O O . GLU B 1 96 ? 0.172 18.734 -7.742 1 98.56 96 GLU B O 1
ATOM 1699 N N . GLY B 1 97 ? -1.981 18.516 -7.324 1 98.12 97 GLY B N 1
ATOM 1700 C CA . GLY B 1 97 ? -2.369 18.438 -8.727 1 98.12 97 GLY B CA 1
ATOM 1701 C C . GLY B 1 97 ? -2.457 17.016 -9.242 1 98.12 97 GLY B C 1
ATOM 1702 O O . GLY B 1 97 ? -2.979 16.781 -10.336 1 98.12 97 GLY B O 1
ATOM 1703 N N . SER B 1 98 ? -1.896 16.078 -8.516 1 98.5 98 SER B N 1
ATOM 1704 C CA . SER B 1 98 ? -1.898 14.68 -8.93 1 98.5 98 SER B CA 1
ATOM 1705 C C . SER B 1 98 ? -1.542 13.758 -7.762 1 98.5 98 SER B C 1
ATOM 1707 O O . SER B 1 98 ? -1.012 14.211 -6.746 1 98.5 98 SER B O 1
ATOM 1709 N N . CYS B 1 99 ? -1.887 12.516 -7.879 1 98.81 99 CYS B N 1
ATOM 1710 C CA . CYS B 1 99 ? -1.397 11.5 -6.957 1 98.81 99 CYS B CA 1
ATOM 1711 C C . CYS B 1 99 ? -0.313 10.648 -7.609 1 98.81 99 CYS B C 1
ATOM 1713 O O . CYS B 1 99 ? 0.268 9.773 -6.961 1 98.81 99 CYS B O 1
ATOM 1715 N N . SER B 1 100 ? -0.042 10.922 -8.883 1 98.62 100 SER B N 1
ATOM 1716 C CA . SER B 1 100 ? 0.936 10.156 -9.648 1 98.62 100 SER B CA 1
ATOM 1717 C C . SER B 1 100 ? 2.357 10.633 -9.359 1 98.62 100 SER B C 1
ATOM 1719 O O . SER B 1 100 ? 2.676 11.805 -9.562 1 98.62 100 SER B O 1
ATOM 1721 N N . CYS B 1 101 ? 3.172 9.742 -8.992 1 98.81 101 CYS B N 1
ATOM 1722 C CA . CYS B 1 101 ? 4.57 10.07 -8.734 1 98.81 101 CYS B CA 1
ATOM 1723 C C . CYS B 1 101 ? 5.223 10.672 -9.977 1 98.81 101 CYS B C 1
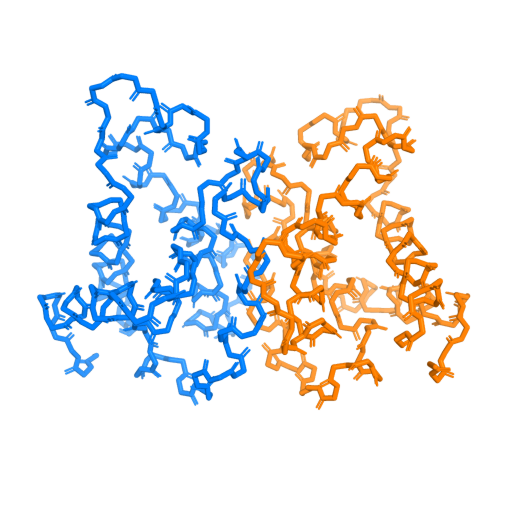ATOM 1725 O O . CYS B 1 101 ? 6.023 11.602 -9.867 1 98.81 101 CYS B O 1
ATOM 1727 N N . ARG B 1 102 ? 4.945 10.141 -11.117 1 98.25 102 ARG B N 1
ATOM 1728 C CA . ARG B 1 102 ? 5.469 10.641 -12.383 1 98.25 102 ARG B CA 1
ATOM 1729 C C . ARG B 1 102 ? 5.152 12.117 -12.562 1 98.25 102 ARG B C 1
ATOM 1731 O O . ARG B 1 102 ? 6.035 12.906 -12.906 1 98.25 102 ARG B O 1
ATOM 1738 N N . ASP B 1 103 ? 3.922 12.453 -12.344 1 98.12 103 ASP B N 1
ATOM 1739 C CA . ASP B 1 103 ? 3.479 13.836 -12.5 1 98.12 103 ASP B CA 1
ATOM 1740 C C . ASP B 1 103 ? 4.137 14.742 -11.461 1 98.12 103 ASP B C 1
ATOM 1742 O O . ASP B 1 103 ? 4.414 15.914 -11.734 1 98.12 103 ASP B O 1
ATOM 1746 N N . LEU B 1 104 ? 4.406 14.195 -10.297 1 98.62 104 LEU B N 1
ATOM 1747 C CA . LEU B 1 104 ? 4.855 14.984 -9.156 1 98.62 104 LEU B CA 1
ATOM 1748 C C . LEU B 1 104 ? 6.371 15.18 -9.188 1 98.62 104 LEU B C 1
ATOM 1750 O O . LEU B 1 104 ? 6.91 16.031 -8.477 1 98.62 104 LEU B O 1
ATOM 1754 N N . LYS B 1 105 ? 7.062 14.43 -10 1 95.81 105 LYS B N 1
ATOM 1755 C CA . LYS B 1 105 ? 8.516 14.516 -10.133 1 95.81 105 LYS B CA 1
ATOM 1756 C C . LYS B 1 105 ? 8.906 15.461 -11.266 1 95.81 105 LYS B C 1
ATOM 1758 O O . LYS B 1 105 ? 10.094 15.711 -11.484 1 95.81 105 LYS B O 1
ATOM 1763 N N . GLY B 1 106 ? 8.031 16.016 -11.906 1 90.31 106 GLY B N 1
ATOM 1764 C CA . GLY B 1 106 ? 8.336 16.891 -13.031 1 90.31 106 GLY B CA 1
ATOM 1765 C C . GLY B 1 106 ? 8.969 18.203 -12.609 1 90.31 106 GLY B C 1
ATOM 1766 O O . GLY B 1 106 ? 9.094 18.484 -11.414 1 90.31 106 GLY B O 1
ATOM 1767 N N . PRO B 1 107 ? 9.508 18.938 -13.602 1 90.31 107 PRO B N 1
ATOM 1768 C CA . PRO B 1 107 ? 10.133 20.234 -13.328 1 90.31 107 PRO B CA 1
ATOM 1769 C C . PRO B 1 107 ? 9.211 21.188 -12.562 1 90.31 107 PRO B C 1
ATOM 1771 O O . PRO B 1 107 ? 8.023 21.281 -12.891 1 90.31 107 PRO B O 1
ATOM 1774 N N . GLY B 1 108 ? 9.781 21.797 -11.531 1 92.06 108 GLY B N 1
ATOM 1775 C CA . GLY B 1 108 ? 9.031 22.797 -10.789 1 92.06 108 GLY B CA 1
ATOM 1776 C C . GLY B 1 108 ? 8.195 22.219 -9.672 1 92.06 108 GLY B C 1
ATOM 1777 O O . GLY B 1 108 ? 7.52 22.938 -8.945 1 92.06 108 GLY B O 1
ATOM 1778 N N . ARG B 1 109 ? 8.32 20.875 -9.562 1 92.44 109 ARG B N 1
ATOM 1779 C CA . ARG B 1 109 ? 7.516 20.234 -8.523 1 92.44 109 ARG B CA 1
ATOM 1780 C C . ARG B 1 109 ? 8.258 20.234 -7.191 1 92.44 109 ARG B C 1
ATOM 1782 O O . ARG B 1 109 ? 9.477 20.375 -7.148 1 92.44 109 ARG B O 1
ATOM 1789 N N . LYS B 1 110 ? 7.457 20 -6.164 1 95.75 110 LYS B N 1
ATOM 1790 C CA . LYS B 1 110 ? 7.984 19.953 -4.805 1 95.75 110 LYS B CA 1
ATOM 1791 C C . LYS B 1 110 ? 8.883 18.734 -4.602 1 95.75 110 LYS B C 1
ATOM 1793 O O . LYS B 1 110 ? 8.664 17.688 -5.207 1 95.75 110 LYS B O 1
ATOM 1798 N N . PRO B 1 111 ? 9.953 18.984 -3.785 1 97.62 111 PRO B N 1
ATOM 1799 C CA . PRO B 1 111 ? 10.695 17.781 -3.396 1 97.62 111 PRO B CA 1
ATOM 1800 C C . PRO B 1 111 ? 9.836 16.797 -2.6 1 97.62 111 PRO B C 1
ATOM 1802 O O . PRO B 1 111 ? 8.875 17.188 -1.942 1 97.62 111 PRO B O 1
ATOM 1805 N N . CYS B 1 112 ? 10.203 15.555 -2.596 1 98.44 112 CYS B N 1
ATOM 1806 C CA . CYS B 1 112 ? 9.453 14.477 -1.956 1 98.44 112 CYS B CA 1
ATOM 1807 C C . CYS B 1 112 ? 9.172 14.805 -0.495 1 98.44 112 CYS B C 1
ATOM 1809 O O . CYS B 1 112 ? 8.109 14.469 0.027 1 98.44 112 CYS B O 1
ATOM 1811 N N . LEU B 1 113 ? 10.133 15.453 0.12 1 98.75 113 LEU B N 1
ATOM 1812 C CA . LEU B 1 113 ? 9.984 15.766 1.537 1 98.75 113 LEU B CA 1
ATOM 1813 C C . LEU B 1 113 ? 8.766 16.656 1.77 1 98.75 113 LEU B C 1
ATOM 1815 O O . LEU B 1 113 ? 8.047 16.484 2.758 1 98.75 113 LEU B O 1
ATOM 1819 N N . GLU B 1 114 ? 8.547 17.562 0.921 1 98.75 114 GLU B N 1
ATOM 1820 C CA . GLU B 1 114 ? 7.395 18.453 1.062 1 98.75 114 GLU B CA 1
ATOM 1821 C C . GLU B 1 114 ? 6.09 17.703 0.783 1 98.75 114 GLU B C 1
ATOM 1823 O O . GLU B 1 114 ? 5.07 17.969 1.423 1 98.75 114 GLU B O 1
ATOM 1828 N N . LEU B 1 115 ? 6.086 16.781 -0.216 1 98.94 115 LEU B N 1
ATOM 1829 C CA . LEU B 1 115 ? 4.914 15.961 -0.477 1 98.94 115 LEU B CA 1
ATOM 1830 C C . LEU B 1 115 ? 4.57 15.109 0.737 1 98.94 115 LEU B C 1
ATOM 1832 O O . LEU B 1 115 ? 3.395 14.938 1.069 1 98.94 115 LEU B O 1
ATOM 1836 N N . ILE B 1 116 ? 5.605 14.562 1.406 1 98.94 116 ILE B N 1
ATOM 1837 C CA . ILE B 1 116 ? 5.453 13.758 2.613 1 98.94 116 ILE B CA 1
ATOM 1838 C C . ILE B 1 116 ? 4.773 14.586 3.703 1 98.94 116 ILE B C 1
ATOM 1840 O O . ILE B 1 116 ? 3.781 14.148 4.293 1 98.94 116 ILE B O 1
ATOM 1844 N N . THR B 1 117 ? 5.309 15.797 3.947 1 98.94 117 THR B N 1
ATOM 1845 C CA . THR B 1 117 ? 4.758 16.609 5.031 1 98.94 117 THR B CA 1
ATOM 1846 C C . THR B 1 117 ? 3.344 17.062 4.695 1 98.94 117 THR B C 1
ATOM 1848 O O . THR B 1 117 ? 2.498 17.188 5.586 1 98.94 117 THR B O 1
ATOM 1851 N N . ASP B 1 118 ? 3.072 17.328 3.439 1 98.94 118 ASP B N 1
ATOM 1852 C CA . ASP B 1 118 ? 1.723 17.688 3.025 1 98.94 118 ASP B CA 1
ATOM 1853 C C . ASP B 1 118 ? 0.75 16.531 3.234 1 98.94 118 ASP B C 1
ATOM 1855 O O . ASP B 1 118 ? -0.374 16.734 3.701 1 98.94 118 ASP B O 1
ATOM 1859 N N . ALA B 1 119 ? 1.149 15.336 2.893 1 98.94 119 ALA B N 1
ATOM 1860 C CA . ALA B 1 119 ? 0.316 14.156 3.098 1 98.94 119 ALA B CA 1
ATOM 1861 C C . ALA B 1 119 ? 0.033 13.938 4.582 1 98.94 119 ALA B C 1
ATOM 1863 O O . ALA B 1 119 ? -1.093 13.609 4.961 1 98.94 119 ALA B O 1
ATOM 1864 N N . VAL B 1 120 ? 1.034 14.117 5.402 1 98.94 120 VAL B N 1
ATOM 1865 C CA . VAL B 1 120 ? 0.893 13.984 6.848 1 98.94 120 VAL B CA 1
ATOM 1866 C C . VAL B 1 120 ? -0.155 14.977 7.355 1 98.94 120 VAL B C 1
ATOM 1868 O O . VAL B 1 120 ? -1.041 14.609 8.133 1 98.94 120 VAL B O 1
ATOM 1871 N N . GLU B 1 121 ? -0.014 16.188 6.926 1 98.94 121 GLU B N 1
ATOM 1872 C CA . GLU B 1 121 ? -0.941 17.219 7.379 1 98.94 121 GLU B CA 1
ATOM 1873 C C . GLU B 1 121 ? -2.367 16.922 6.922 1 98.94 121 GLU B C 1
ATOM 1875 O O . GLU B 1 121 ? -3.314 17.062 7.695 1 98.94 121 GLU B O 1
ATOM 1880 N N . ILE B 1 122 ? -2.559 16.547 5.699 1 98.94 122 ILE B N 1
ATOM 1881 C CA . ILE B 1 122 ? -3.869 16.219 5.141 1 98.94 122 ILE B CA 1
ATOM 1882 C C . ILE B 1 122 ? -4.527 15.125 5.965 1 98.94 122 ILE B C 1
ATOM 1884 O O . ILE B 1 122 ? -5.68 15.258 6.383 1 98.94 122 ILE B O 1
ATOM 1888 N N . LEU B 1 123 ? -3.768 14.039 6.238 1 98.94 123 LEU B N 1
ATOM 1889 C CA . LEU B 1 123 ? -4.34 12.914 6.969 1 98.94 123 LEU B CA 1
ATOM 1890 C C . LEU B 1 123 ? -4.613 13.289 8.422 1 98.94 123 LEU B C 1
ATOM 1892 O O . LEU B 1 123 ? -5.637 12.898 8.984 1 98.94 123 LEU B O 1
ATOM 1896 N N . HIS B 1 124 ? -3.697 14.047 9.016 1 98.94 124 HIS B N 1
ATOM 1897 C CA . HIS B 1 124 ? -3.91 14.5 10.391 1 98.94 124 HIS B CA 1
ATOM 1898 C C . HIS B 1 124 ? -5.215 15.273 10.516 1 98.94 124 HIS B C 1
ATOM 1900 O O . HIS B 1 124 ? -6.012 15.023 11.422 1 98.94 124 HIS B O 1
ATOM 1906 N N . ARG B 1 125 ? -5.418 16.203 9.648 1 98.88 125 ARG B N 1
ATOM 1907 C CA . ARG B 1 125 ? -6.617 17.031 9.695 1 98.88 125 ARG B CA 1
ATOM 1908 C C . ARG B 1 125 ? -7.875 16.188 9.484 1 98.88 125 ARG B C 1
ATOM 1910 O O . ARG B 1 125 ? -8.898 16.422 10.133 1 98.88 125 ARG B O 1
ATOM 1917 N N . GLN B 1 126 ? -7.828 15.289 8.594 1 98.88 126 GLN B N 1
ATOM 1918 C CA . GLN B 1 126 ? -8.969 14.414 8.344 1 98.88 126 GLN B CA 1
ATOM 1919 C C . GLN B 1 126 ? -9.312 13.602 9.594 1 98.88 126 GLN B C 1
ATOM 1921 O O . GLN B 1 126 ? -10.484 13.516 9.977 1 98.88 126 GLN B O 1
ATOM 1926 N N . LEU B 1 127 ? -8.273 13.008 10.234 1 98.75 127 LEU B N 1
ATOM 1927 C CA . LEU B 1 127 ? -8.484 12.203 11.43 1 98.75 127 LEU B CA 1
ATOM 1928 C C . LEU B 1 127 ? -9.016 13.055 12.57 1 98.75 127 LEU B C 1
ATOM 1930 O O . LEU B 1 127 ? -9.906 12.633 13.312 1 98.75 127 LEU B O 1
ATOM 1934 N N . GLU B 1 128 ? -8.453 14.227 12.664 1 98.19 128 GLU B N 1
ATOM 1935 C CA . GLU B 1 128 ? -8.914 15.156 13.695 1 98.19 128 GLU B CA 1
ATOM 1936 C C . GLU B 1 128 ? -10.383 15.531 13.484 1 98.19 128 GLU B C 1
ATOM 1938 O O . GLU B 1 128 ? -11.164 15.531 14.43 1 98.19 128 GLU B O 1
ATOM 1943 N N . ALA B 1 129 ? -10.758 15.844 12.258 1 98.25 129 ALA B N 1
ATOM 1944 C CA . ALA B 1 129 ? -12.125 16.234 11.922 1 98.25 129 ALA B CA 1
ATOM 1945 C C . ALA B 1 129 ? -13.102 15.094 12.219 1 98.25 129 ALA B C 1
ATOM 1947 O O . ALA B 1 129 ? -14.242 15.344 12.602 1 98.25 129 ALA B O 1
ATOM 1948 N N . ASP B 1 130 ? -12.617 13.859 12.133 1 97.62 130 ASP B N 1
ATOM 1949 C CA . ASP B 1 130 ? -13.477 12.695 12.305 1 97.62 130 ASP B CA 1
ATOM 1950 C C . ASP B 1 130 ? -13.445 12.195 13.742 1 97.62 130 ASP B C 1
ATOM 1952 O O . ASP B 1 130 ? -14.078 11.188 14.07 1 97.62 130 ASP B O 1
ATOM 1956 N N . GLY B 1 131 ? -12.703 12.789 14.578 1 95.31 131 GLY B N 1
ATOM 1957 C CA . GLY B 1 131 ? -12.602 12.398 15.977 1 95.31 131 GLY B CA 1
ATOM 1958 C C . GLY B 1 131 ? -11.812 11.125 16.188 1 95.31 131 GLY B C 1
ATOM 1959 O O . GLY B 1 131 ? -12.156 10.297 17.031 1 95.31 131 GLY B O 1
ATOM 1960 N N . ARG B 1 132 ? -10.875 10.992 15.367 1 91 132 ARG B N 1
ATOM 1961 C CA . ARG B 1 132 ? -10.008 9.828 15.461 1 91 132 ARG B CA 1
ATOM 1962 C C . ARG B 1 132 ? -8.688 10.18 16.141 1 91 132 ARG B C 1
ATOM 1964 O O . ARG B 1 132 ? -8.219 11.312 16.047 1 91 132 ARG B O 1
#

InterPro domains:
  IPR010181 CGCAxxGCC motif [PF09719] (21-124)
  IPR010181 CGCAxxGCC motif [TIGR01909] (20-125)

Solvent-accessible surface area (backbone atoms only — not comparable to full-atom values): 13096 Å² total; per-residue (Å²): 115,92,60,54,67,66,57,30,35,49,46,22,50,51,36,40,71,72,68,40,42,40,9,23,16,33,39,54,43,42,37,84,71,60,70,53,59,54,65,62,53,34,27,42,26,52,18,30,18,58,1,53,34,63,66,31,38,57,24,12,24,59,50,12,50,28,28,44,44,15,46,66,45,59,90,55,55,66,70,56,41,14,49,54,31,45,50,48,52,49,53,45,22,70,74,70,70,48,57,36,26,53,72,46,67,39,92,92,45,66,56,67,67,56,52,25,40,50,41,44,43,53,47,50,51,54,34,53,75,68,74,82,118,90,62,52,66,66,57,29,37,50,47,22,51,51,35,39,72,73,68,42,43,42,8,23,16,32,40,53,43,42,37,83,73,60,71,54,59,56,66,62,53,35,26,42,26,53,18,30,19,59,1,51,30,64,66,32,37,58,25,11,24,59,51,12,49,28,27,46,45,16,47,67,46,60,88,58,54,68,71,58,41,15,49,54,32,47,50,48,51,48,53,45,22,70,73,68,72,50,57,37,26,52,72,46,66,37,92,93,46,67,56,66,69,55,50,25,39,50,40,44,43,52,46,50,51,53,34,54,76,69,72,83

Radius of gyration: 16.77 Å; Cα contacts (8 Å, |Δi|>4): 461; chains: 2; bounding box: 37×47×42 Å

Organism: NCBI:txid2094150

pLDDT: mean 97.46, std 3.53, range [72.94, 99.0]